Protein AF-A0AAV8WWJ3-F1 (afdb_monomer)

InterPro domains:
  IPR008551 Transport and Golgi organisation protein 2 [PF05742] (1-92)
  IPR008551 Transport and Golgi organisation protein 2 [PF05742] (99-205)
  IPR008551 Transport and Golgi organisation protein 2 [PTHR17985] (1-67)

Organism: NCBI:txid1586634

pLDDT: mean 88.25, std 11.08, range [38.88, 98.62]

Structure (mmCIF, N/CA/C/O backbone):
data_AF-A0AAV8WWJ3-F1
#
_entry.id   AF-A0AAV8WWJ3-F1
#
loop_
_atom_site.group_PDB
_atom_site.id
_atom_site.type_symbol
_atom_site.label_atom_id
_atom_site.label_alt_id
_atom_site.label_comp_id
_atom_site.label_asym_id
_atom_site.label_entity_id
_atom_site.label_seq_id
_atom_site.pdbx_PDB_ins_code
_atom_site.Cartn_x
_atom_site.Cartn_y
_atom_site.Cartn_z
_atom_site.occupancy
_atom_site.B_iso_or_equiv
_atom_site.auth_seq_id
_atom_site.auth_comp_id
_atom_site.auth_asym_id
_atom_site.auth_atom_id
_atom_site.pdbx_PDB_model_num
ATOM 1 N N . MET A 1 1 ? 8.047 -0.645 -8.562 1.00 80.94 1 MET A N 1
ATOM 2 C CA . MET A 1 1 ? 8.198 -0.306 -7.132 1.00 80.94 1 MET A CA 1
ATOM 3 C C . MET A 1 1 ? 6.854 -0.034 -6.472 1.00 80.94 1 MET A C 1
ATOM 5 O O . MET A 1 1 ? 6.229 0.974 -6.787 1.00 80.94 1 MET A O 1
ATOM 9 N N . CYS A 1 2 ? 6.469 -0.936 -5.566 1.00 90.38 2 CYS A N 1
ATOM 10 C CA . CYS A 1 2 ? 5.227 -0.934 -4.792 1.00 90.38 2 CYS A CA 1
ATOM 11 C C . CYS A 1 2 ? 5.028 0.334 -3.950 1.00 90.38 2 CYS A C 1
ATOM 13 O O . CYS A 1 2 ? 5.982 1.035 -3.600 1.00 90.38 2 CYS A O 1
ATOM 15 N N . ILE A 1 3 ? 3.773 0.590 -3.592 1.00 93.38 3 ILE A N 1
ATOM 16 C CA . ILE A 1 3 ? 3.3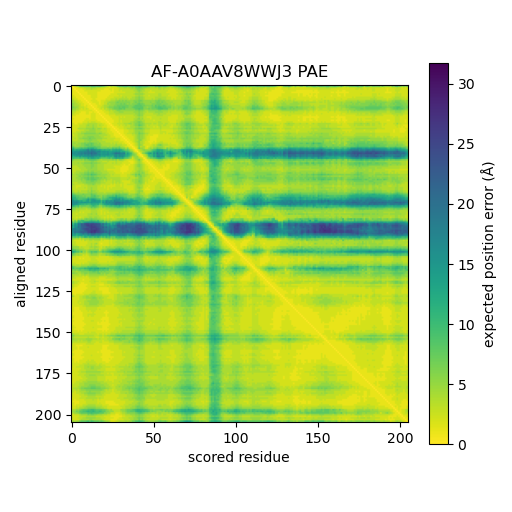66 1.712 -2.751 1.00 93.38 3 ILE A CA 1
ATOM 17 C C . ILE A 1 3 ? 2.278 1.252 -1.775 1.00 93.38 3 ILE A C 1
ATOM 19 O O . ILE A 1 3 ? 1.417 0.428 -2.098 1.00 93.38 3 ILE A O 1
ATOM 23 N N . LEU A 1 4 ? 2.314 1.808 -0.571 1.00 94.88 4 LEU A N 1
ATOM 24 C CA . LEU A 1 4 ? 1.306 1.652 0.463 1.00 94.88 4 LEU A CA 1
ATOM 25 C C . LEU A 1 4 ? 0.903 3.032 0.977 1.00 94.88 4 LEU A C 1
ATOM 27 O O . LEU A 1 4 ? 1.750 3.771 1.471 1.00 94.88 4 LEU A O 1
ATOM 31 N N . PHE A 1 5 ? -0.387 3.332 0.929 1.00 97.19 5 PHE A N 1
ATOM 32 C CA . PHE A 1 5 ? -1.017 4.463 1.598 1.00 97.19 5 PHE A CA 1
ATOM 33 C C . PHE A 1 5 ? -1.853 3.949 2.765 1.00 97.19 5 PHE A C 1
ATOM 35 O O . PHE A 1 5 ? -2.609 2.983 2.617 1.00 97.19 5 PHE A O 1
ATOM 42 N N . THR A 1 6 ? -1.728 4.592 3.922 1.00 96.88 6 THR A N 1
ATOM 43 C CA . THR A 1 6 ? -2.535 4.278 5.100 1.00 96.88 6 THR A CA 1
ATOM 44 C C . THR A 1 6 ? -3.078 5.551 5.725 1.00 96.88 6 THR A C 1
ATOM 46 O O . THR A 1 6 ? -2.351 6.522 5.916 1.00 96.88 6 THR A O 1
ATOM 49 N N . HIS A 1 7 ? -4.362 5.542 6.065 1.00 96.75 7 HIS A N 1
ATOM 50 C CA . HIS A 1 7 ? -4.970 6.518 6.956 1.00 96.75 7 HIS A CA 1
ATOM 51 C C . HIS A 1 7 ? -5.475 5.804 8.193 1.00 96.75 7 HIS A C 1
ATOM 53 O O . HIS A 1 7 ? -6.149 4.782 8.085 1.00 96.75 7 HIS A O 1
ATOM 59 N N . VAL A 1 8 ? -5.165 6.354 9.355 1.00 95.50 8 VAL A N 1
ATOM 60 C CA . VAL A 1 8 ? -5.593 5.846 10.646 1.00 95.50 8 VAL A CA 1
ATOM 61 C C . VAL A 1 8 ? -6.225 6.994 11.410 1.00 95.50 8 VAL A C 1
ATOM 63 O O . VAL A 1 8 ? -5.595 8.038 11.568 1.00 95.50 8 VAL A O 1
ATOM 66 N N . ASP A 1 9 ? -7.432 6.778 11.921 1.00 93.75 9 ASP A N 1
ATOM 67 C CA . ASP A 1 9 ? -8.089 7.668 12.873 1.00 93.75 9 ASP A CA 1
ATOM 68 C C . ASP A 1 9 ? -8.581 6.834 14.067 1.00 93.75 9 ASP A C 1
ATOM 70 O O . ASP A 1 9 ? -9.439 5.972 13.890 1.00 93.75 9 ASP A O 1
ATOM 74 N N . PRO A 1 10 ? -8.040 7.011 15.286 1.00 91.25 10 PRO A N 1
ATOM 75 C CA . PRO A 1 10 ? -8.485 6.264 16.458 1.00 91.25 10 PRO A CA 1
ATOM 76 C C . PRO A 1 10 ? -9.889 6.669 16.921 1.00 91.25 10 PRO A C 1
ATOM 78 O O . PRO A 1 10 ? -10.524 5.884 17.626 1.00 91.25 10 PRO A O 1
ATOM 81 N N . ASN A 1 11 ? -10.362 7.860 16.538 1.00 91.38 11 ASN A N 1
ATOM 82 C CA . ASN A 1 11 ? -11.643 8.431 16.948 1.00 91.38 11 ASN A CA 1
ATOM 83 C C . ASN A 1 11 ? -12.396 8.993 15.723 1.00 91.38 11 ASN A C 1
ATOM 85 O O . ASN A 1 11 ? -12.639 10.201 15.670 1.00 91.38 11 ASN A O 1
ATOM 89 N N . PRO A 1 12 ? -12.749 8.144 14.737 1.00 91.56 12 PRO A N 1
ATOM 90 C CA . PRO A 1 12 ? -13.480 8.587 13.555 1.00 91.56 12 PRO A CA 1
ATOM 91 C C . PRO A 1 12 ? -14.888 9.057 13.951 1.00 91.56 12 PRO A C 1
ATOM 93 O O . PRO A 1 12 ? -15.436 8.595 14.961 1.00 91.56 12 PRO A O 1
ATOM 96 N N . ASN A 1 13 ? -15.495 9.946 13.159 1.00 90.62 13 ASN A N 1
ATOM 97 C CA . ASN A 1 13 ? -16.909 10.264 13.352 1.00 90.62 13 ASN A CA 1
ATOM 98 C C . ASN A 1 13 ? -17.781 9.043 13.023 1.00 90.62 13 ASN A C 1
ATOM 100 O O . ASN A 1 13 ? -17.331 8.050 12.447 1.00 90.62 13 ASN A O 1
ATOM 104 N N . GLU A 1 14 ? -19.058 9.103 13.394 1.00 89.44 14 GLU A N 1
ATOM 105 C CA . GLU A 1 14 ? -20.006 8.063 13.007 1.00 89.44 14 GLU A CA 1
ATOM 106 C C . GLU A 1 14 ? -20.115 7.984 11.477 1.00 89.44 14 GLU A C 1
ATOM 108 O O . GLU A 1 14 ? -20.373 8.984 10.816 1.00 89.44 14 GLU A O 1
ATOM 113 N N . GLY A 1 15 ? -19.899 6.787 10.927 1.00 87.25 15 GLY A N 1
ATOM 114 C CA . GLY A 1 15 ? -19.861 6.553 9.481 1.00 87.25 15 GLY A CA 1
ATOM 115 C C . GLY A 1 15 ? -18.463 6.637 8.857 1.00 87.25 15 GLY A C 1
ATOM 116 O O . GLY A 1 15 ? -18.265 6.052 7.795 1.00 87.25 15 GLY A O 1
ATOM 117 N N . ASP A 1 16 ? -17.487 7.253 9.533 1.00 90.69 16 ASP A N 1
ATOM 118 C CA . ASP A 1 16 ? -16.113 7.372 9.037 1.00 90.69 16 ASP A CA 1
ATOM 119 C C . ASP A 1 16 ? -15.283 6.101 9.288 1.00 90.69 16 ASP A C 1
ATOM 121 O O . ASP A 1 16 ? -15.542 5.276 10.175 1.00 90.69 16 ASP A O 1
ATOM 125 N N . TYR A 1 17 ? -14.210 5.958 8.513 1.00 92.81 17 TYR A N 1
ATOM 126 C CA . TYR A 1 17 ? -13.304 4.822 8.608 1.00 92.81 17 TYR A CA 1
ATOM 127 C C . T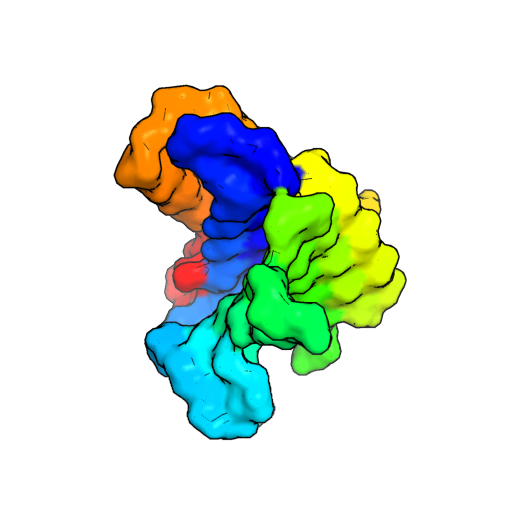YR A 1 17 ? -12.215 5.041 9.655 1.00 92.81 17 TYR A C 1
ATOM 129 O O . TYR A 1 17 ? -11.413 5.967 9.571 1.00 92.81 17 TYR A O 1
ATOM 137 N N . ARG A 1 18 ? -12.087 4.085 10.580 1.00 92.88 18 ARG A N 1
ATOM 138 C CA . ARG A 1 18 ? -10.939 4.011 11.500 1.00 92.88 18 ARG A CA 1
ATOM 139 C C . ARG A 1 18 ? -9.615 3.736 10.772 1.00 92.88 18 ARG A C 1
ATOM 141 O O . ARG A 1 18 ? -8.541 4.094 11.252 1.00 92.88 18 ARG A O 1
ATOM 148 N N . LEU A 1 19 ? -9.698 3.031 9.645 1.00 94.06 19 LEU A N 1
ATOM 149 C CA . LEU A 1 19 ? -8.565 2.646 8.818 1.00 94.06 19 LEU A CA 1
ATOM 150 C C . LEU A 1 19 ? -8.958 2.644 7.348 1.00 94.06 19 LEU A C 1
ATOM 152 O O . LEU A 1 19 ? -9.911 1.967 6.965 1.00 94.06 19 LEU A O 1
ATOM 156 N N . ILE A 1 20 ? -8.145 3.304 6.533 1.00 96.19 20 ILE A N 1
ATOM 157 C CA . ILE A 1 20 ? -8.175 3.190 5.077 1.00 96.19 20 ILE A CA 1
ATOM 158 C C . ILE A 1 20 ? -6.792 2.727 4.633 1.00 96.19 20 ILE A C 1
ATOM 160 O O . ILE A 1 20 ? -5.779 3.299 5.038 1.00 96.19 20 ILE A O 1
ATOM 164 N N . VAL A 1 21 ? -6.745 1.689 3.800 1.00 95.00 21 VAL A N 1
ATOM 165 C CA . VAL A 1 21 ? -5.507 1.193 3.194 1.00 95.00 21 VAL A CA 1
ATOM 166 C C . VAL A 1 21 ? -5.694 1.126 1.688 1.00 95.00 21 VAL A C 1
ATOM 168 O O . VAL A 1 21 ? -6.645 0.515 1.208 1.00 95.00 21 VAL A O 1
ATOM 171 N N . ALA A 1 22 ? -4.764 1.722 0.951 1.00 95.69 22 ALA A N 1
ATOM 172 C CA . ALA A 1 22 ? -4.672 1.594 -0.494 1.00 95.69 22 ALA A CA 1
ATOM 173 C C . ALA A 1 22 ? -3.236 1.209 -0.840 1.00 95.69 22 ALA A C 1
ATOM 175 O O . ALA A 1 22 ? -2.296 1.937 -0.534 1.00 95.69 22 ALA A O 1
ATOM 176 N N . THR A 1 23 ? -3.047 0.044 -1.442 1.00 93.31 23 THR A N 1
ATOM 177 C CA . THR A 1 23 ? -1.716 -0.462 -1.773 1.00 93.31 23 THR A CA 1
ATOM 178 C C . THR A 1 23 ? -1.716 -1.059 -3.160 1.00 93.31 23 THR A C 1
ATOM 180 O O . THR A 1 23 ? -2.729 -1.582 -3.623 1.00 93.31 23 THR A O 1
ATOM 183 N N . ASN A 1 24 ? -0.572 -0.962 -3.819 1.00 91.81 24 ASN A N 1
ATOM 184 C CA . ASN A 1 24 ? -0.330 -1.633 -5.072 1.00 91.81 24 ASN A CA 1
ATOM 185 C C . ASN A 1 24 ? 0.930 -2.487 -4.987 1.00 91.81 24 ASN A C 1
ATOM 187 O O . ASN A 1 24 ? 1.802 -2.282 -4.133 1.00 91.81 24 ASN A O 1
ATOM 191 N N . ARG A 1 25 ? 1.028 -3.454 -5.896 1.00 89.75 25 ARG A N 1
ATOM 192 C CA . ARG A 1 25 ? 2.201 -4.308 -5.987 1.00 89.75 25 ARG A CA 1
ATOM 193 C C . ARG A 1 25 ? 2.715 -4.357 -7.410 1.00 89.75 25 ARG A C 1
ATOM 195 O O . ARG A 1 25 ? 2.039 -4.859 -8.301 1.00 89.75 25 ARG A O 1
ATOM 202 N N . ASP A 1 26 ? 3.959 -3.931 -7.582 1.00 90.81 26 ASP A N 1
ATOM 203 C CA . ASP A 1 26 ? 4.656 -4.052 -8.855 1.00 90.81 26 ASP A CA 1
ATOM 204 C C . ASP A 1 26 ? 5.417 -5.375 -8.913 1.00 90.81 26 ASP A C 1
ATOM 206 O O . ASP A 1 26 ? 6.311 -5.636 -8.102 1.00 90.81 26 ASP A O 1
ATOM 210 N N . GLU A 1 27 ? 5.053 -6.221 -9.869 1.00 90.12 27 GLU A N 1
ATOM 211 C CA . GLU A 1 27 ? 5.569 -7.579 -10.000 1.00 90.12 27 GLU A CA 1
ATOM 212 C C . GLU A 1 27 ? 5.438 -8.081 -11.444 1.00 90.12 27 GLU A C 1
ATOM 214 O O . GLU A 1 27 ? 4.682 -7.536 -12.250 1.00 90.12 27 GLU A O 1
ATOM 219 N N . PHE A 1 28 ? 6.140 -9.164 -11.777 1.00 91.75 28 PHE A N 1
ATOM 220 C CA . PHE A 1 28 ? 5.865 -9.903 -13.004 1.00 91.75 28 PHE A CA 1
ATOM 221 C C . PHE A 1 28 ? 4.425 -10.434 -13.011 1.00 91.75 28 PHE A C 1
ATOM 223 O O . PHE A 1 28 ? 4.000 -11.155 -12.103 1.00 91.75 28 PHE A O 1
ATOM 230 N N . TYR A 1 29 ? 3.681 -10.151 -14.081 1.00 91.88 29 TYR A N 1
ATOM 231 C CA . TYR A 1 29 ? 2.292 -10.597 -14.230 1.00 91.88 29 TYR A CA 1
ATOM 232 C C . TYR A 1 29 ? 2.161 -12.121 -14.197 1.00 91.88 29 TYR A C 1
ATOM 234 O O . TYR A 1 29 ? 1.184 -12.652 -13.676 1.00 91.88 29 TYR A O 1
ATOM 242 N N . ARG A 1 30 ? 3.186 -12.824 -14.690 1.00 92.12 30 ARG A N 1
ATOM 243 C CA . ARG A 1 30 ? 3.258 -14.289 -14.693 1.00 92.12 30 ARG A CA 1
ATOM 244 C C . ARG A 1 30 ? 3.579 -14.916 -13.335 1.00 92.12 30 ARG A C 1
ATOM 246 O O . ARG A 1 30 ? 3.515 -16.137 -13.238 1.00 92.12 30 ARG A O 1
ATOM 253 N N . ARG A 1 31 ? 3.954 -14.130 -12.315 1.00 92.00 31 ARG A N 1
ATOM 254 C CA . ARG A 1 31 ? 4.289 -14.676 -10.995 1.00 92.00 31 ARG A CA 1
ATOM 255 C C . ARG A 1 31 ? 3.039 -15.309 -10.379 1.00 92.00 31 ARG A C 1
ATOM 257 O O . ARG A 1 31 ? 2.055 -14.591 -10.150 1.00 92.00 31 ARG A O 1
ATOM 264 N N . PRO A 1 32 ? 3.038 -16.622 -10.120 1.00 92.56 32 PRO A N 1
ATOM 265 C CA . PRO A 1 32 ? 1.863 -17.291 -9.603 1.00 92.56 32 PRO A CA 1
ATOM 266 C C . PRO A 1 32 ? 1.626 -16.868 -8.150 1.00 92.56 32 PRO A C 1
ATOM 268 O O . PRO A 1 32 ? 2.544 -16.773 -7.338 1.00 92.56 32 PRO A O 1
ATOM 271 N N . ALA A 1 33 ? 0.369 -16.595 -7.830 1.00 90.62 33 ALA A N 1
ATOM 272 C CA . ALA A 1 33 ? -0.084 -16.303 -6.482 1.00 90.62 33 ALA A CA 1
ATOM 273 C C . ALA A 1 33 ? -1.496 -16.856 -6.327 1.00 90.62 33 ALA A C 1
ATOM 275 O O . ALA A 1 33 ? -2.244 -16.950 -7.301 1.00 90.62 33 ALA A O 1
ATOM 276 N N . LEU A 1 34 ? -1.843 -17.230 -5.107 1.00 90.62 34 LEU A N 1
ATOM 277 C CA . LEU A 1 34 ? -3.185 -17.669 -4.774 1.00 90.62 34 LEU A CA 1
ATOM 278 C C . LEU A 1 34 ? -3.991 -16.513 -4.190 1.00 90.62 34 LEU A C 1
ATOM 280 O O . LEU A 1 34 ? -3.443 -15.689 -3.453 1.00 90.62 34 LEU A O 1
ATOM 284 N N . ASP A 1 35 ? -5.286 -16.504 -4.502 1.00 90.75 35 ASP A N 1
ATOM 285 C CA . ASP A 1 35 ? -6.237 -15.517 -3.997 1.00 90.75 35 ASP A CA 1
ATOM 286 C C . ASP A 1 35 ? -6.270 -15.486 -2.468 1.00 90.75 35 ASP A C 1
ATOM 288 O O . ASP A 1 35 ? -5.885 -16.445 -1.785 1.00 90.75 35 ASP A O 1
ATOM 292 N N . ALA A 1 36 ? -6.746 -14.360 -1.935 1.00 89.12 36 ALA A N 1
ATOM 293 C CA . ALA A 1 36 ? -6.854 -14.162 -0.504 1.00 89.12 36 ALA A CA 1
ATOM 294 C C . ALA A 1 36 ? -7.719 -15.251 0.135 1.00 89.12 36 ALA A C 1
ATOM 296 O O . ALA A 1 36 ? -8.882 -15.448 -0.218 1.00 89.12 36 ALA A O 1
ATOM 297 N N . ARG A 1 37 ? -7.142 -15.947 1.111 1.00 88.94 37 ARG A N 1
ATOM 298 C CA . ARG A 1 37 ? -7.831 -16.979 1.884 1.00 88.94 37 ARG A CA 1
ATOM 299 C C . ARG A 1 37 ? -7.278 -17.050 3.292 1.00 88.94 37 ARG A C 1
ATOM 301 O O . ARG A 1 37 ? -6.247 -16.456 3.602 1.00 88.94 37 ARG A O 1
ATOM 308 N N . ARG A 1 38 ? -7.964 -17.816 4.133 1.00 86.50 38 ARG A N 1
ATOM 309 C CA . ARG A 1 38 ? -7.463 -18.178 5.453 1.00 86.50 38 ARG A CA 1
ATOM 310 C C . ARG A 1 38 ? -6.195 -19.029 5.315 1.00 86.50 38 ARG A C 1
ATOM 312 O O . ARG A 1 38 ? -6.168 -19.981 4.538 1.00 86.50 38 ARG A O 1
ATOM 319 N N . CYS A 1 39 ? -5.162 -18.679 6.073 1.00 79.56 39 CYS A N 1
ATOM 320 C CA . CYS A 1 39 ? -4.007 -19.542 6.290 1.00 79.56 39 CYS A CA 1
ATOM 321 C C . CYS A 1 39 ? -4.329 -20.532 7.410 1.00 79.56 39 CYS A C 1
ATOM 323 O O . CYS A 1 39 ? -4.423 -20.144 8.573 1.00 79.56 39 CYS A O 1
ATOM 325 N N . ASP A 1 40 ? -4.479 -21.806 7.057 1.00 70.12 40 ASP A N 1
ATOM 326 C CA . ASP A 1 40 ? -4.766 -22.876 8.023 1.00 70.12 40 ASP A CA 1
ATOM 327 C C . ASP A 1 40 ? -3.525 -23.296 8.831 1.00 70.12 40 ASP A C 1
ATOM 329 O O . ASP A 1 40 ? -3.644 -23.886 9.899 1.00 70.12 40 ASP A O 1
ATOM 333 N N . GLU A 1 41 ? -2.330 -22.956 8.338 1.00 66.38 41 GLU A N 1
ATOM 334 C CA . GLU A 1 41 ? -1.029 -23.285 8.940 1.00 66.38 41 GLU A CA 1
ATOM 335 C C . GLU A 1 41 ? -0.614 -22.319 10.070 1.00 66.38 41 GLU A C 1
ATOM 337 O O . GLU A 1 41 ? 0.347 -22.586 10.787 1.00 66.38 41 GLU A O 1
ATOM 342 N N . ALA A 1 42 ? -1.299 -21.182 10.229 1.00 61.56 42 ALA A N 1
ATOM 343 C CA . ALA A 1 42 ? -0.922 -20.156 11.198 1.00 61.56 42 ALA A CA 1
ATOM 344 C C . ALA A 1 42 ? -1.648 -20.355 12.541 1.00 61.56 42 ALA A C 1
ATOM 346 O O . ALA A 1 42 ? -2.869 -20.491 12.587 1.00 61.56 42 ALA A O 1
ATOM 347 N N . GLU A 1 43 ? -0.906 -20.283 13.654 1.00 64.19 43 GLU A N 1
ATOM 348 C CA . GLU A 1 43 ? -1.488 -20.256 15.012 1.00 64.19 43 GLU A CA 1
ATOM 349 C C . GLU A 1 43 ? -2.426 -19.053 15.223 1.00 64.19 43 GLU A C 1
ATOM 351 O O . GLU A 1 43 ? -3.317 -19.070 16.073 1.00 64.19 43 GLU A O 1
ATOM 356 N N . LEU A 1 44 ? -2.226 -17.994 14.433 1.00 66.00 44 LEU A N 1
ATOM 357 C CA . LEU A 1 44 ? -3.081 -16.817 14.363 1.00 66.00 44 LEU A CA 1
ATOM 358 C C . LEU A 1 44 ? -4.004 -16.913 13.145 1.00 66.00 44 LEU A C 1
ATOM 360 O O . LEU A 1 44 ? -3.594 -17.328 12.066 1.00 66.00 44 LEU A O 1
ATOM 364 N N . PHE A 1 45 ? -5.248 -16.456 13.291 1.00 79.44 45 PHE A N 1
ATOM 365 C CA . PHE A 1 45 ? -6.183 -16.348 12.173 1.00 79.44 45 PHE A CA 1
ATOM 366 C C . PHE A 1 45 ? -5.701 -15.263 11.199 1.00 79.44 45 PHE A C 1
ATOM 368 O O . PHE A 1 45 ? -5.926 -14.077 11.444 1.00 79.44 45 PHE A O 1
ATOM 375 N N . VAL A 1 46 ? -5.004 -15.657 10.131 1.00 86.81 46 VAL A N 1
ATOM 376 C CA . VAL A 1 46 ? -4.492 -14.752 9.091 1.00 86.81 46 VAL A CA 1
ATOM 377 C C . VAL A 1 46 ? -5.237 -14.996 7.780 1.00 86.81 46 VAL A C 1
ATOM 379 O O . VAL A 1 46 ? -5.423 -16.142 7.370 1.00 86.81 46 VAL A O 1
ATOM 382 N N . ILE A 1 47 ? -5.649 -13.915 7.119 1.00 90.31 47 ILE A N 1
ATOM 383 C CA . ILE A 1 47 ? -6.216 -13.905 5.769 1.00 90.31 47 ILE A CA 1
ATOM 384 C C . ILE A 1 47 ? -5.269 -13.129 4.856 1.00 90.31 47 ILE A C 1
ATOM 386 O O . ILE A 1 47 ? -4.908 -11.996 5.166 1.00 90.31 47 ILE A O 1
ATOM 390 N N . GLY A 1 48 ? -4.908 -13.708 3.715 1.00 89.75 48 GLY A N 1
ATOM 391 C CA . GLY A 1 48 ? -4.123 -13.026 2.688 1.00 89.75 48 GLY A CA 1
ATOM 392 C C . GLY A 1 48 ? -3.842 -13.919 1.486 1.00 89.75 48 GLY A C 1
ATOM 393 O O . GLY A 1 48 ? -4.155 -15.112 1.499 1.00 89.75 48 GLY A O 1
ATOM 394 N N . GLY A 1 49 ? -3.298 -13.331 0.420 1.00 88.75 49 GLY A N 1
ATOM 395 C CA . GLY A 1 49 ? -2.830 -14.089 -0.745 1.00 88.75 49 GLY A CA 1
ATOM 396 C C . GLY A 1 49 ? -1.513 -14.813 -0.449 1.00 88.75 49 GLY A C 1
ATOM 397 O O . GLY A 1 49 ? -0.732 -14.345 0.380 1.00 88.75 49 GLY A O 1
ATOM 398 N N . LYS A 1 50 ? -1.252 -15.940 -1.125 1.00 87.94 50 LYS A N 1
ATOM 399 C CA . LYS A 1 50 ? -0.042 -16.768 -0.909 1.00 87.94 50 LYS A CA 1
ATOM 400 C C . LYS A 1 50 ? 0.838 -16.779 -2.158 1.00 87.94 50 LYS A C 1
ATOM 402 O O . LYS A 1 50 ? 0.326 -17.006 -3.255 1.00 87.94 50 LYS A O 1
ATOM 407 N N . ASP A 1 51 ? 2.138 -16.547 -1.994 1.00 89.06 51 ASP A N 1
ATOM 408 C CA . ASP A 1 51 ? 3.135 -16.693 -3.057 1.00 89.06 51 ASP A CA 1
ATOM 409 C C . ASP A 1 51 ? 3.248 -18.144 -3.467 1.00 89.06 51 ASP A C 1
ATOM 411 O O . ASP A 1 51 ? 3.281 -19.028 -2.608 1.00 89.06 51 ASP A O 1
ATOM 415 N N . MET A 1 52 ? 3.314 -18.363 -4.773 1.00 91.25 52 MET A N 1
ATOM 416 C CA . MET A 1 52 ? 3.521 -19.674 -5.371 1.00 91.25 52 MET A CA 1
ATOM 417 C C . MET A 1 52 ? 4.731 -19.684 -6.308 1.00 91.25 52 MET A C 1
ATOM 419 O O . MET A 1 52 ? 4.927 -20.659 -7.030 1.00 91.25 52 MET A O 1
ATOM 423 N N . GLU A 1 53 ? 5.512 -18.600 -6.351 1.00 90.50 53 GLU A N 1
ATOM 424 C CA . GLU A 1 53 ? 6.763 -18.563 -7.101 1.00 90.50 53 GLU A CA 1
ATOM 425 C C . GLU A 1 53 ? 7.725 -19.628 -6.550 1.00 90.50 53 GLU A C 1
ATOM 427 O O . GLU A 1 53 ? 7.965 -19.643 -5.338 1.00 90.50 53 GLU A O 1
ATOM 432 N N . PRO A 1 54 ? 8.302 -20.489 -7.409 1.00 88.50 54 PRO A N 1
ATOM 433 C CA . PRO A 1 54 ? 9.232 -21.522 -6.975 1.00 88.50 54 PRO A CA 1
ATOM 434 C C . PRO A 1 54 ? 10.386 -20.982 -6.118 1.00 88.50 54 PRO A C 1
ATOM 436 O O . PRO A 1 54 ? 11.132 -20.094 -6.538 1.00 88.50 54 PRO A O 1
ATOM 439 N N . GLY A 1 55 ?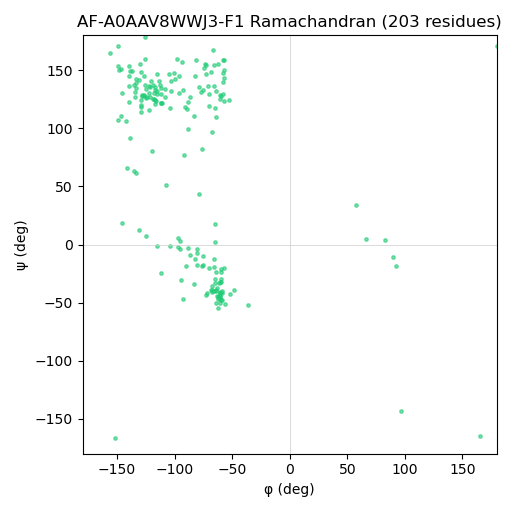 10.547 -21.529 -4.914 1.00 87.12 55 GLY A N 1
ATOM 440 C CA . GLY A 1 55 ? 11.545 -21.104 -3.927 1.00 87.12 55 GLY A CA 1
ATOM 441 C C . GLY A 1 55 ? 11.143 -19.890 -3.078 1.00 87.12 55 GLY A C 1
ATOM 442 O O . GLY A 1 55 ? 11.961 -19.403 -2.295 1.00 87.12 55 GLY A O 1
ATOM 443 N N . ARG A 1 56 ? 9.918 -19.376 -3.231 1.00 84.00 56 ARG A N 1
ATOM 444 C CA . ARG A 1 56 ? 9.338 -18.290 -2.418 1.00 84.00 56 ARG A CA 1
ATOM 445 C C . ARG A 1 56 ? 7.936 -18.627 -1.909 1.00 84.00 56 ARG A C 1
ATOM 447 O O . ARG A 1 56 ? 7.230 -17.742 -1.427 1.00 84.00 56 ARG A O 1
ATOM 454 N N . GLU A 1 57 ? 7.524 -19.885 -2.021 1.00 86.62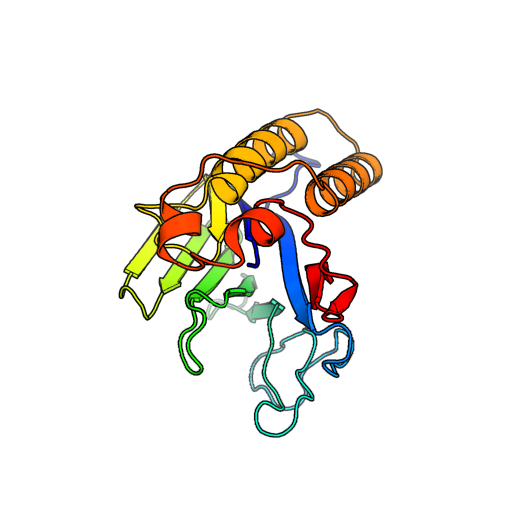 57 GLU A N 1
ATOM 455 C CA . GLU A 1 57 ? 6.183 -20.331 -1.683 1.00 86.62 57 GLU A CA 1
ATOM 456 C C . GLU A 1 57 ? 5.835 -20.008 -0.230 1.00 86.62 57 GLU A C 1
ATOM 458 O O . GLU A 1 57 ? 6.641 -20.155 0.688 1.00 86.62 57 GLU A O 1
ATOM 463 N N . GLY A 1 58 ? 4.598 -19.574 -0.011 1.00 82.25 58 GLY A N 1
ATOM 464 C CA . GLY A 1 58 ? 4.117 -19.241 1.326 1.00 82.25 58 GLY A CA 1
ATOM 465 C C . GLY A 1 58 ? 4.321 -17.803 1.770 1.00 82.25 58 GLY A C 1
ATOM 466 O O . GLY A 1 58 ? 3.685 -17.406 2.745 1.00 82.25 58 GLY A O 1
ATOM 467 N N . GLY A 1 59 ? 5.094 -17.004 1.029 1.00 84.06 59 GLY A N 1
ATOM 468 C CA . GLY A 1 59 ? 5.153 -15.560 1.238 1.00 84.06 59 GLY A CA 1
ATOM 469 C C . GLY A 1 59 ? 3.775 -14.896 1.121 1.00 84.06 59 GLY A C 1
ATOM 470 O O . GLY A 1 59 ? 2.903 -15.358 0.386 1.00 84.06 59 GLY A O 1
ATOM 471 N N . MET A 1 60 ? 3.576 -13.797 1.844 1.00 85.44 60 MET A N 1
ATOM 472 C CA . MET A 1 60 ? 2.343 -13.011 1.822 1.00 85.44 60 MET A CA 1
ATOM 473 C C . MET A 1 60 ? 2.698 -11.532 1.713 1.00 85.44 60 MET A C 1
ATOM 475 O O . MET A 1 60 ? 3.541 -11.035 2.451 1.00 85.44 60 MET A O 1
ATOM 479 N N . TRP A 1 61 ? 2.054 -10.827 0.785 1.00 86.62 61 TRP A N 1
ATOM 480 C CA . TRP A 1 61 ? 2.325 -9.404 0.537 1.00 86.62 61 TRP A CA 1
ATOM 481 C C . TRP A 1 61 ? 1.395 -8.489 1.290 1.00 86.62 61 TRP A C 1
ATOM 483 O O . TRP A 1 61 ? 1.775 -7.379 1.631 1.00 86.62 61 TRP A O 1
ATOM 493 N N . PHE A 1 62 ? 0.180 -8.963 1.521 1.00 89.62 62 PHE A N 1
ATOM 494 C CA . PHE A 1 62 ? -0.822 -8.281 2.303 1.00 89.62 62 PHE A CA 1
ATOM 495 C C . PHE A 1 62 ? -1.537 -9.325 3.148 1.00 89.62 62 PHE A C 1
ATOM 497 O O . PHE A 1 62 ? -2.071 -10.301 2.608 1.00 89.62 62 PHE A O 1
ATOM 504 N N . GLY A 1 63 ? -1.516 -9.120 4.459 1.00 89.56 63 GLY A N 1
ATOM 505 C CA . GLY A 1 63 ? -2.129 -10.001 5.436 1.00 89.56 63 GLY A CA 1
ATOM 506 C C . GLY A 1 63 ? -2.984 -9.225 6.420 1.00 89.56 63 GLY A C 1
ATOM 507 O O . GLY A 1 63 ? -2.618 -8.136 6.855 1.00 89.56 63 GLY A O 1
ATOM 508 N N . PHE A 1 64 ? -4.113 -9.811 6.797 1.00 90.81 64 PHE A N 1
ATOM 509 C CA . PHE A 1 64 ? -5.008 -9.316 7.832 1.00 90.81 64 PHE A CA 1
ATOM 510 C C . PHE A 1 64 ? -5.188 -10.382 8.908 1.00 90.81 64 PHE A C 1
ATOM 512 O O . PHE A 1 64 ? -5.409 -11.553 8.605 1.00 90.81 64 PHE A O 1
ATOM 519 N N . SER A 1 65 ? -5.153 -9.977 10.170 1.00 89.88 65 SER A N 1
ATOM 520 C CA . SER A 1 65 ? -5.442 -10.841 11.305 1.00 89.88 65 SER A CA 1
ATOM 521 C C . SER A 1 65 ? -6.262 -10.118 12.360 1.00 89.88 65 SER A C 1
ATOM 523 O O . SER A 1 65 ? -6.218 -8.897 12.496 1.00 89.88 65 SER A O 1
ATOM 525 N N . THR A 1 66 ? -7.018 -10.890 13.133 1.00 87.56 66 THR A N 1
ATOM 526 C CA . THR A 1 66 ? -7.693 -10.406 14.336 1.00 87.56 66 THR A CA 1
ATOM 527 C C . THR A 1 66 ? -7.322 -11.302 15.504 1.00 87.56 66 THR A C 1
ATOM 529 O O . THR A 1 66 ? -7.478 -12.519 15.432 1.00 87.56 66 THR A O 1
ATOM 532 N N . LYS A 1 67 ? -6.856 -10.689 16.591 1.00 84.25 67 LYS A N 1
ATOM 533 C CA . LYS A 1 67 ? -6.462 -11.368 17.824 1.00 84.25 67 LYS A CA 1
ATOM 534 C C . LYS A 1 67 ? -7.319 -10.893 18.991 1.00 84.25 67 LYS A C 1
ATOM 536 O O . LYS A 1 67 ? -7.563 -9.697 19.146 1.00 84.25 67 LYS A O 1
ATOM 541 N N . GLU A 1 68 ? -7.748 -11.822 19.837 1.00 84.00 68 GLU A N 1
ATOM 542 C CA . GLU A 1 68 ? -8.357 -11.478 21.122 1.00 84.00 68 GLU A CA 1
ATOM 543 C C . GLU A 1 68 ? -7.281 -11.034 22.117 1.00 84.00 68 GLU A C 1
ATOM 545 O O . GLU A 1 68 ? -6.220 -11.652 22.256 1.00 84.00 68 GLU A O 1
ATOM 550 N N . MET A 1 69 ? -7.535 -9.918 22.793 1.00 79.75 69 MET A N 1
ATOM 551 C CA . MET A 1 69 ? -6.650 -9.398 23.829 1.00 79.75 69 MET A CA 1
ATOM 552 C C . MET A 1 69 ? -6.769 -10.252 25.097 1.00 79.75 69 MET A C 1
ATOM 554 O O . MET A 1 69 ? -7.807 -10.854 25.360 1.00 79.75 69 MET A O 1
ATOM 558 N N . LYS A 1 70 ? -5.719 -10.265 25.931 1.00 78.75 70 LYS A N 1
ATOM 559 C CA . LYS A 1 70 ? -5.659 -11.072 27.171 1.00 78.75 70 LYS A CA 1
ATOM 560 C C . LYS A 1 70 ? -6.802 -10.798 28.160 1.00 78.75 70 LYS A C 1
ATOM 562 O O . LYS A 1 70 ? -7.048 -11.617 29.036 1.00 78.75 70 LYS A O 1
ATOM 567 N N . ASP A 1 71 ? -7.466 -9.650 28.044 1.00 78.69 71 ASP A N 1
ATOM 568 C CA . ASP A 1 71 ? -8.612 -9.280 28.878 1.00 78.69 71 ASP A CA 1
ATOM 569 C C . ASP A 1 71 ? -9.944 -9.909 28.429 1.00 78.69 71 ASP A C 1
ATOM 571 O O . ASP A 1 71 ? -10.946 -9.747 29.125 1.00 78.69 71 ASP A O 1
ATOM 575 N N . GLY A 1 72 ? -9.972 -10.594 27.277 1.00 73.50 72 GLY A N 1
ATOM 576 C CA . GLY A 1 72 ? -11.157 -11.238 26.701 1.00 73.50 72 GLY A CA 1
ATOM 577 C C . GLY A 1 72 ? -12.264 -10.274 26.262 1.00 73.50 72 GLY A C 1
ATOM 578 O O . GLY A 1 72 ? -13.339 -10.713 25.865 1.00 73.50 72 GLY A O 1
ATOM 579 N N . LYS A 1 73 ? -12.039 -8.958 26.348 1.00 72.88 73 LYS A N 1
ATOM 580 C CA . LYS A 1 73 ? -13.052 -7.921 26.085 1.00 72.88 73 LYS A CA 1
ATOM 581 C C . LYS A 1 73 ? -12.746 -7.111 24.836 1.00 72.88 73 LYS A C 1
ATOM 583 O O . LYS A 1 73 ? -13.657 -6.528 24.250 1.00 72.88 73 LYS A O 1
ATOM 588 N N . ARG A 1 74 ? -11.476 -7.041 24.436 1.00 80.19 74 ARG A N 1
ATOM 589 C CA . ARG A 1 74 ? -11.027 -6.260 23.281 1.00 80.19 74 ARG A CA 1
ATOM 590 C C . ARG A 1 74 ? -10.471 -7.158 22.185 1.00 80.19 74 ARG A C 1
ATOM 592 O O . ARG A 1 74 ? -9.839 -8.180 22.444 1.00 80.19 74 ARG A O 1
ATOM 599 N N . LYS A 1 75 ? -10.680 -6.729 20.943 1.00 84.06 75 LYS A N 1
ATOM 600 C CA . LYS A 1 75 ? -10.036 -7.296 19.759 1.00 84.06 75 LYS A CA 1
ATOM 601 C C . LYS A 1 75 ? -8.950 -6.346 19.277 1.00 84.06 75 LYS A C 1
ATOM 603 O O . LYS A 1 75 ? -9.080 -5.129 19.413 1.00 84.06 75 LYS A O 1
ATOM 608 N N . LYS A 1 76 ? -7.889 -6.929 18.734 1.00 86.00 76 LYS A N 1
ATOM 609 C CA . LYS A 1 76 ? -6.809 -6.230 18.054 1.00 86.00 76 LYS A CA 1
ATOM 610 C C . LYS A 1 76 ? -6.796 -6.678 16.602 1.00 86.00 76 LYS A C 1
ATOM 612 O O . LYS A 1 76 ? -6.677 -7.873 16.335 1.00 86.00 76 LYS A O 1
ATOM 617 N N . HIS A 1 77 ? -6.951 -5.735 15.687 1.00 89.31 77 HIS A N 1
ATOM 618 C CA . HIS A 1 77 ? -6.836 -5.977 14.256 1.00 89.31 77 HIS A CA 1
ATOM 619 C C . HIS A 1 77 ? -5.424 -5.612 13.817 1.00 89.31 77 HIS A C 1
ATOM 621 O O . HIS A 1 77 ? -4.936 -4.536 14.159 1.00 89.31 77 HIS A O 1
ATOM 627 N N . CYS A 1 78 ? -4.780 -6.518 13.091 1.00 88.94 78 CYS A N 1
ATOM 628 C CA . CYS A 1 78 ? -3.428 -6.357 12.583 1.00 88.94 78 CYS A CA 1
ATOM 629 C C . CYS A 1 78 ? -3.465 -6.483 11.064 1.00 88.94 78 CYS A C 1
ATOM 631 O O . CYS A 1 78 ? -3.976 -7.473 10.540 1.00 88.94 78 CYS A O 1
ATOM 633 N N . ILE A 1 79 ? -2.913 -5.503 10.363 1.00 90.69 79 ILE A N 1
ATOM 634 C CA . ILE A 1 79 ? -2.660 -5.576 8.922 1.00 90.69 79 ILE A CA 1
ATOM 635 C C . ILE A 1 79 ? -1.167 -5.492 8.714 1.00 90.69 79 ILE A C 1
ATOM 637 O O . ILE A 1 79 ? -0.542 -4.639 9.325 1.00 90.69 79 ILE A O 1
ATOM 641 N N . ALA A 1 80 ? -0.619 -6.340 7.855 1.00 88.50 80 ALA A N 1
ATOM 642 C CA . ALA A 1 80 ? 0.783 -6.321 7.472 1.00 88.50 80 ALA A CA 1
ATOM 643 C C . ALA A 1 80 ? 0.895 -6.221 5.951 1.00 88.50 80 ALA A C 1
ATOM 645 O O . ALA A 1 80 ? 0.196 -6.933 5.227 1.00 88.50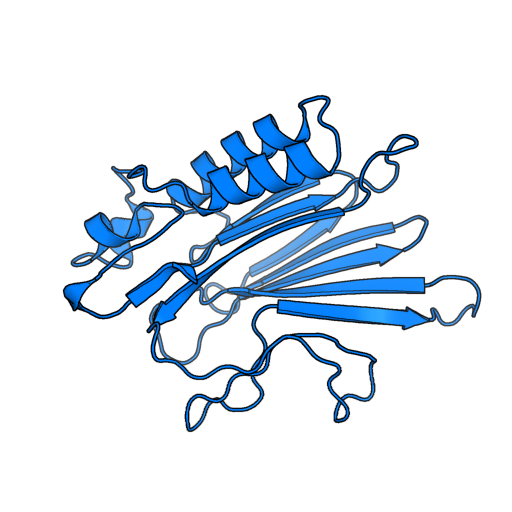 80 ALA A O 1
ATOM 646 N N . THR A 1 81 ? 1.762 -5.334 5.472 1.00 89.19 81 THR A N 1
ATOM 647 C CA . THR A 1 81 ? 2.097 -5.204 4.051 1.00 89.19 81 THR A CA 1
ATOM 648 C C . THR A 1 81 ? 3.601 -5.320 3.865 1.00 89.19 81 THR A C 1
ATOM 650 O O . THR A 1 81 ? 4.355 -4.564 4.478 1.00 89.19 81 THR A O 1
ATOM 653 N N . LEU A 1 82 ? 4.012 -6.235 2.989 1.00 82.31 82 LEU A N 1
ATOM 654 C CA . LEU A 1 82 ? 5.399 -6.440 2.590 1.00 82.31 82 LEU A CA 1
ATOM 655 C C . LEU A 1 82 ? 5.725 -5.544 1.391 1.00 82.31 82 LEU A C 1
ATOM 657 O O . LEU A 1 82 ? 5.199 -5.724 0.288 1.00 82.31 82 LEU A O 1
ATOM 661 N N . LEU A 1 83 ? 6.648 -4.612 1.589 1.00 76.31 83 LEU A N 1
ATOM 662 C CA . LEU A 1 83 ? 7.236 -3.783 0.545 1.00 76.31 83 LEU A CA 1
ATOM 663 C C . LEU A 1 83 ? 8.636 -4.303 0.207 1.00 76.31 83 LEU A C 1
ATOM 665 O O . LEU A 1 83 ? 9.411 -4.708 1.072 1.00 76.31 83 LEU A O 1
ATOM 669 N N . ASN A 1 84 ? 8.988 -4.288 -1.078 1.00 64.94 84 ASN A N 1
ATOM 670 C CA . ASN A 1 84 ? 10.294 -4.768 -1.531 1.00 64.94 84 ASN A CA 1
ATOM 671 C C . ASN A 1 84 ? 11.309 -3.614 -1.570 1.00 64.94 84 ASN A C 1
ATOM 673 O O . ASN A 1 84 ? 11.551 -3.045 -2.631 1.00 64.94 84 ASN A O 1
ATOM 677 N N . ILE A 1 85 ? 11.843 -3.176 -0.427 1.00 47.09 85 ILE A N 1
ATOM 678 C CA . ILE A 1 85 ? 12.565 -1.891 -0.369 1.00 47.09 85 ILE A CA 1
ATOM 679 C C . ILE A 1 85 ? 13.874 -1.850 -1.176 1.00 47.09 85 ILE A C 1
ATOM 681 O O . ILE A 1 85 ? 14.321 -0.753 -1.506 1.00 47.09 85 ILE A O 1
ATOM 685 N N . THR A 1 86 ? 14.438 -2.954 -1.664 1.00 38.88 86 THR A N 1
ATOM 686 C CA . THR A 1 86 ? 15.539 -2.879 -2.642 1.00 38.88 86 THR A CA 1
ATOM 687 C C . THR A 1 86 ? 15.377 -3.922 -3.742 1.00 38.88 86 THR A C 1
ATOM 689 O O . THR A 1 86 ? 14.855 -5.008 -3.525 1.00 38.88 86 THR A O 1
ATOM 692 N N . GLY A 1 87 ? 15.848 -3.614 -4.951 1.00 41.94 87 GLY A N 1
ATOM 693 C CA . GLY A 1 87 ? 15.950 -4.576 -6.055 1.00 41.94 87 GLY A CA 1
ATOM 694 C C . GLY A 1 87 ? 16.937 -5.729 -5.801 1.00 41.94 87 GLY A C 1
ATOM 695 O O . GLY A 1 87 ? 17.352 -6.388 -6.750 1.00 41.94 87 GLY A O 1
ATOM 696 N N . GLU A 1 88 ? 17.329 -5.982 -4.550 1.00 42.78 88 GLU A N 1
ATOM 697 C CA . GLU A 1 88 ? 18.186 -7.092 -4.153 1.00 42.78 88 GLU A CA 1
ATOM 698 C C . GLU A 1 88 ? 17.353 -8.233 -3.564 1.00 42.78 88 GLU A C 1
ATOM 700 O O . GLU A 1 88 ? 16.316 -8.044 -2.933 1.00 42.78 88 GLU A O 1
ATOM 705 N N . LYS A 1 89 ? 17.813 -9.465 -3.785 1.00 45.97 89 LYS A N 1
ATOM 706 C CA . LYS A 1 89 ? 17.023 -10.694 -3.614 1.00 45.97 89 LYS A CA 1
ATOM 707 C C . LYS A 1 89 ? 16.570 -11.017 -2.172 1.00 45.97 89 LYS A C 1
ATOM 709 O O . LYS A 1 89 ? 15.926 -12.052 -2.020 1.00 45.97 89 LYS A O 1
ATOM 714 N N . ALA A 1 90 ? 16.848 -10.192 -1.157 1.00 47.91 90 ALA A N 1
ATOM 715 C CA . ALA A 1 90 ? 16.646 -10.544 0.258 1.00 47.91 90 ALA A CA 1
ATOM 716 C C . ALA A 1 90 ? 16.225 -9.388 1.202 1.00 47.91 90 ALA A C 1
ATOM 718 O O . ALA A 1 90 ? 16.391 -9.503 2.416 1.00 47.91 90 ALA A O 1
ATOM 719 N N . VAL A 1 91 ? 15.704 -8.271 0.687 1.00 53.34 91 VAL A N 1
ATOM 720 C CA . VAL A 1 91 ? 15.451 -7.065 1.497 1.00 53.34 91 VAL A CA 1
ATOM 721 C C . VAL A 1 91 ? 13.966 -6.704 1.508 1.00 53.34 91 VAL A C 1
ATOM 723 O O . VAL A 1 91 ? 13.348 -6.512 0.464 1.00 53.34 91 VAL A O 1
ATOM 726 N N . HIS A 1 92 ? 13.390 -6.583 2.700 1.00 61.44 92 HIS A N 1
ATOM 727 C CA . HIS A 1 92 ? 11.962 -6.422 2.922 1.00 61.44 92 HIS A CA 1
ATOM 728 C C . HIS A 1 92 ? 11.712 -5.327 3.953 1.00 61.44 92 HIS A C 1
ATOM 730 O O . HIS A 1 92 ? 12.400 -5.251 4.971 1.00 61.44 92 HIS A O 1
ATOM 736 N N . ALA A 1 93 ? 10.719 -4.484 3.686 1.00 66.50 93 ALA A N 1
ATOM 737 C CA . ALA A 1 93 ? 10.121 -3.692 4.742 1.00 66.50 93 ALA A CA 1
ATOM 738 C C . ALA A 1 93 ? 8.697 -4.144 4.980 1.00 66.50 93 ALA A C 1
ATOM 740 O O . ALA A 1 93 ? 7.935 -4.361 4.039 1.00 66.50 93 ALA A O 1
ATOM 741 N N . ASP A 1 94 ? 8.358 -4.229 6.250 1.00 80.56 94 ASP A N 1
ATOM 742 C CA . ASP A 1 94 ? 7.060 -4.613 6.741 1.00 80.56 94 ASP A CA 1
ATOM 743 C C . ASP A 1 94 ? 6.419 -3.394 7.383 1.00 80.56 94 ASP A C 1
ATOM 745 O O . ASP A 1 94 ? 6.948 -2.794 8.325 1.00 80.56 94 ASP A O 1
ATOM 749 N N . VAL A 1 95 ? 5.254 -3.018 6.870 1.00 82.19 95 VAL A N 1
ATOM 750 C CA . VAL A 1 95 ? 4.404 -2.024 7.518 1.00 82.19 95 VAL A CA 1
ATOM 751 C C . VAL A 1 95 ? 3.258 -2.762 8.177 1.00 82.19 95 VAL A C 1
ATOM 753 O O . VAL A 1 95 ? 2.466 -3.414 7.495 1.00 82.19 95 VAL A O 1
ATOM 756 N N . THR A 1 96 ? 3.176 -2.656 9.500 1.00 86.81 96 THR A N 1
ATOM 757 C CA . THR A 1 96 ? 2.104 -3.246 10.297 1.00 86.81 96 THR A CA 1
ATOM 758 C C . THR A 1 96 ? 1.229 -2.158 10.898 1.00 86.81 96 THR A C 1
ATOM 760 O O . THR A 1 96 ? 1.730 -1.245 11.544 1.00 86.81 96 THR A O 1
ATOM 763 N N . VAL A 1 97 ? -0.084 -2.258 10.729 1.00 87.19 97 VAL A N 1
ATOM 764 C CA . VAL A 1 97 ? -1.057 -1.398 11.409 1.00 87.19 97 VAL A CA 1
ATOM 765 C C . VAL A 1 97 ? -1.787 -2.221 12.455 1.00 87.19 97 VAL A C 1
ATOM 767 O O . VAL A 1 97 ? -2.343 -3.274 12.146 1.00 87.19 97 VAL A O 1
ATOM 770 N N . GLU A 1 98 ? -1.795 -1.728 13.686 1.00 88.81 98 GLU A N 1
ATOM 771 C CA . GLU A 1 98 ? -2.455 -2.341 14.826 1.00 88.81 98 GLU A CA 1
ATOM 772 C C . GLU A 1 98 ? -3.550 -1.428 15.376 1.00 88.81 98 GLU A C 1
ATOM 774 O O . GLU A 1 98 ? -3.300 -0.279 15.744 1.00 88.81 98 GLU A O 1
ATOM 779 N N . LEU A 1 99 ? -4.769 -1.959 15.467 1.00 87.38 99 LEU A N 1
ATOM 780 C CA . LEU A 1 99 ? -5.950 -1.218 15.907 1.00 87.38 99 LEU A CA 1
ATOM 781 C C . LEU A 1 99 ? -6.662 -1.972 17.024 1.00 87.38 99 LEU A C 1
ATOM 783 O O . LEU A 1 99 ? -7.014 -3.141 16.869 1.00 87.38 99 LEU A O 1
ATOM 787 N N . SER A 1 100 ? -6.918 -1.290 18.134 1.00 84.50 100 SER A N 1
ATOM 788 C CA . SER A 1 100 ? -7.844 -1.725 19.189 1.00 84.50 100 SER A CA 1
ATOM 789 C C . SER A 1 100 ? -8.871 -0.624 19.435 1.00 84.50 100 SER A C 1
ATOM 791 O O . SER A 1 100 ? -8.769 0.402 18.796 1.00 84.50 100 SER A O 1
ATOM 793 N N . LYS A 1 101 ? -9.852 -0.775 20.336 1.00 78.75 101 LYS A N 1
ATOM 794 C CA . LYS A 1 101 ? -10.868 0.274 20.574 1.00 78.75 101 LYS A CA 1
ATOM 795 C C . LYS A 1 101 ? -10.258 1.661 20.849 1.00 78.75 101 LYS A C 1
ATOM 797 O O . LYS A 1 101 ? -10.717 2.638 20.265 1.00 78.75 101 LYS A O 1
ATOM 802 N N . ASP A 1 102 ? -9.199 1.721 21.650 1.00 78.38 102 ASP A N 1
ATOM 803 C CA . ASP A 1 102 ? -8.660 2.974 22.201 1.00 78.38 102 ASP A CA 1
ATOM 804 C C . ASP A 1 102 ? -7.242 3.292 21.689 1.00 78.38 102 ASP A C 1
ATOM 806 O O . ASP A 1 102 ? -6.659 4.308 22.050 1.00 78.38 102 ASP A O 1
ATOM 810 N N . GLU A 1 103 ? -6.669 2.419 20.857 1.00 83.50 103 GLU A N 1
ATOM 811 C CA . GLU A 1 103 ? -5.278 2.515 20.411 1.00 83.50 103 GLU A CA 1
ATOM 812 C C . GLU A 1 103 ? -5.180 2.298 18.904 1.00 83.50 103 GLU A C 1
ATOM 814 O O . GLU A 1 103 ? -5.899 1.473 18.327 1.00 83.50 103 GLU A O 1
ATOM 819 N N . ALA A 1 104 ? -4.285 3.049 18.273 1.00 90.56 104 ALA A N 1
ATOM 820 C CA . ALA A 1 104 ? -4.013 2.946 16.856 1.00 90.56 104 ALA A CA 1
ATOM 821 C C . ALA A 1 104 ? -2.535 3.243 16.598 1.00 90.56 104 ALA A C 1
ATOM 823 O O . ALA A 1 104 ? -2.088 4.379 16.775 1.00 90.56 104 ALA A O 1
ATOM 824 N N . ASN A 1 105 ? -1.791 2.208 16.210 1.00 91.81 105 ASN A N 1
ATOM 825 C CA . ASN A 1 105 ? -0.358 2.294 15.962 1.00 91.81 105 ASN A CA 1
ATOM 826 C C . ASN A 1 105 ? -0.028 1.781 14.564 1.00 91.81 105 ASN A C 1
ATOM 828 O O . ASN A 1 105 ? -0.509 0.727 14.147 1.00 91.81 105 ASN A O 1
ATOM 832 N N . THR A 1 106 ? 0.854 2.493 13.877 1.00 93.12 106 THR A N 1
ATOM 833 C CA . THR A 1 106 ? 1.500 2.027 12.654 1.00 93.12 106 THR A CA 1
ATOM 834 C C . THR A 1 106 ? 2.973 1.793 12.949 1.00 93.12 106 THR A C 1
ATOM 836 O O . THR A 1 106 ? 3.684 2.711 13.352 1.00 93.12 106 THR A O 1
ATOM 839 N N . PHE A 1 107 ? 3.430 0.570 12.725 1.00 91.50 107 PHE A N 1
ATOM 840 C CA . PHE A 1 107 ? 4.818 0.151 12.814 1.00 91.50 107 PHE A CA 1
ATOM 841 C C . PHE A 1 107 ? 5.376 0.031 11.405 1.00 91.50 107 PHE A C 1
ATOM 843 O O . PHE A 1 107 ? 4.760 -0.586 10.537 1.00 91.50 107 PHE A O 1
ATOM 850 N N . HIS A 1 108 ? 6.544 0.604 11.177 1.00 90.69 108 HIS A N 1
ATOM 851 C CA . HIS A 1 108 ? 7.300 0.427 9.950 1.00 90.69 108 HIS A CA 1
ATOM 852 C C . HIS A 1 108 ? 8.663 -0.136 10.320 1.00 90.69 108 HIS A C 1
ATOM 854 O O . HIS A 1 108 ? 9.435 0.528 11.013 1.00 90.69 108 HIS A O 1
ATOM 860 N N . HIS A 1 109 ? 8.920 -1.353 9.856 1.00 87.00 109 HIS A N 1
ATOM 861 C CA . HIS A 1 109 ? 10.197 -2.029 9.971 1.00 87.00 109 HIS A CA 1
ATOM 862 C C . HIS A 1 109 ? 10.795 -2.152 8.575 1.00 87.00 109 HIS A C 1
ATOM 864 O O . HIS A 1 109 ? 10.187 -2.748 7.696 1.00 87.00 109 HIS A O 1
ATOM 870 N N . SER A 1 110 ? 11.980 -1.605 8.353 1.00 82.88 110 SER A N 1
ATOM 871 C CA . SER A 1 110 ? 12.757 -1.798 7.130 1.00 82.88 110 SER A CA 1
ATOM 872 C C . SER A 1 110 ? 14.088 -2.403 7.515 1.00 82.88 110 SER A C 1
ATOM 874 O O . SER A 1 110 ? 14.730 -1.928 8.448 1.00 82.88 110 SER A O 1
ATOM 876 N N . ASN A 1 111 ? 14.535 -3.419 6.782 1.00 74.56 111 ASN A N 1
ATOM 877 C CA . ASN A 1 111 ? 15.829 -4.043 7.029 1.00 74.56 111 ASN A CA 1
ATOM 878 C C . ASN A 1 111 ? 16.982 -3.397 6.234 1.00 74.56 111 ASN A C 1
ATOM 880 O O . ASN A 1 111 ? 18.141 -3.568 6.607 1.00 74.56 111 ASN A O 1
ATOM 884 N N . THR A 1 112 ? 16.721 -2.635 5.163 1.00 67.38 112 THR A N 1
ATOM 885 C CA . THR A 1 112 ? 17.768 -1.893 4.430 1.00 67.38 112 THR A CA 1
ATOM 886 C C . THR A 1 112 ? 17.237 -0.592 3.809 1.00 67.38 112 THR A C 1
ATOM 888 O O . THR A 1 112 ? 16.560 -0.626 2.780 1.00 67.38 112 THR A O 1
ATOM 891 N N . PRO A 1 113 ? 17.598 0.578 4.367 1.00 76.88 113 PRO A N 1
ATOM 892 C CA . PRO A 1 113 ? 18.320 0.754 5.630 1.00 76.88 113 PRO A CA 1
ATOM 893 C C . PRO A 1 113 ? 17.504 0.213 6.807 1.00 76.88 113 PRO A C 1
ATOM 895 O O . PRO A 1 113 ? 16.276 0.143 6.728 1.00 76.88 113 PRO A O 1
ATOM 898 N N . THR A 1 114 ? 18.188 -0.154 7.891 1.00 82.81 114 THR A N 1
ATOM 899 C CA . THR A 1 114 ? 17.526 -0.523 9.143 1.00 82.81 114 THR A CA 1
ATOM 900 C C . THR A 1 114 ? 16.779 0.688 9.689 1.00 82.81 114 THR A C 1
ATOM 902 O O . THR A 1 114 ? 17.403 1.669 10.097 1.00 82.81 114 THR A O 1
ATOM 905 N N . ILE A 1 115 ? 15.451 0.643 9.641 1.00 82.62 115 ILE A N 1
ATOM 906 C CA . ILE A 1 115 ? 14.568 1.685 10.162 1.00 82.62 115 ILE A CA 1
ATOM 907 C C . ILE A 1 115 ? 13.464 0.999 10.948 1.00 82.62 115 ILE A C 1
ATOM 909 O O . ILE A 1 115 ? 12.739 0.175 10.403 1.00 82.62 115 ILE A O 1
ATOM 913 N N . ASP A 1 116 ? 13.298 1.433 12.188 1.00 88.25 116 ASP A N 1
ATOM 914 C CA . ASP A 1 116 ? 12.137 1.138 13.009 1.00 88.25 116 ASP A CA 1
ATOM 915 C C . ASP A 1 116 ? 11.421 2.453 13.293 1.00 88.25 116 ASP A C 1
ATOM 917 O O . ASP A 1 116 ? 12.017 3.421 13.771 1.00 88.25 116 ASP A O 1
ATOM 921 N N . SER A 1 117 ? 10.148 2.535 12.934 1.00 90.19 117 SER A N 1
ATOM 922 C CA . SER A 1 117 ? 9.328 3.722 13.163 1.00 90.19 117 SER A CA 1
ATOM 923 C C . SER A 1 117 ? 7.985 3.322 13.744 1.00 90.19 117 SER A C 1
ATOM 925 O O . SER A 1 117 ? 7.375 2.349 13.304 1.00 90.19 117 SER A O 1
ATOM 927 N N . VAL A 1 118 ? 7.525 4.098 14.722 1.00 93.94 118 VAL A N 1
ATOM 928 C CA . VAL A 1 118 ? 6.210 3.940 15.341 1.00 93.94 118 VAL A CA 1
ATOM 929 C C . VAL A 1 118 ? 5.469 5.258 15.209 1.00 93.94 118 VAL A C 1
ATOM 931 O O . VAL A 1 118 ? 5.985 6.310 15.586 1.00 93.94 118 VAL A O 1
ATOM 934 N N . TYR A 1 119 ? 4.261 5.188 14.667 1.00 94.25 119 TYR A N 1
ATOM 935 C CA . TYR A 1 119 ? 3.343 6.310 14.542 1.00 94.25 119 TYR A CA 1
ATOM 936 C C . TYR A 1 119 ? 2.092 5.984 15.345 1.00 94.25 119 TYR A C 1
ATOM 938 O O . TYR A 1 119 ? 1.527 4.902 15.183 1.00 94.25 119 TYR A O 1
ATOM 946 N N . SER A 1 120 ? 1.662 6.908 16.196 1.00 93.38 120 SER A N 1
ATOM 947 C CA . SER A 1 120 ? 0.519 6.710 17.084 1.00 93.38 120 SER A CA 1
ATOM 948 C C . SER A 1 120 ? -0.491 7.834 16.913 1.00 93.38 120 SER A C 1
ATOM 950 O O . SER A 1 120 ? -0.114 8.995 16.753 1.00 93.38 120 SER A O 1
ATOM 952 N N . GLY A 1 121 ? -1.772 7.492 17.038 1.00 92.50 121 GLY A N 1
ATOM 953 C CA . GLY A 1 121 ? -2.868 8.454 16.967 1.00 92.50 121 GLY A CA 1
ATOM 954 C C . GLY A 1 121 ? -3.510 8.523 15.585 1.00 92.50 121 GLY A C 1
ATOM 955 O O . GLY A 1 121 ? -3.722 7.489 14.951 1.00 92.50 121 GLY A O 1
ATOM 956 N N . LYS A 1 122 ? -3.901 9.738 15.177 1.00 94.19 122 LYS A N 1
ATOM 957 C CA . LYS A 1 122 ? -4.436 10.015 13.841 1.00 94.19 122 LYS A CA 1
ATOM 958 C C . LYS A 1 122 ? -3.280 10.333 12.896 1.00 94.19 122 LYS A C 1
ATOM 960 O O . LYS A 1 122 ? -2.545 11.290 13.139 1.00 94.19 122 LYS A O 1
ATOM 965 N N . GLN A 1 123 ? -3.147 9.582 11.808 1.00 95.19 123 GLN A N 1
ATOM 966 C CA . GLN A 1 123 ? -2.095 9.797 10.816 1.00 95.19 123 GLN A CA 1
ATOM 967 C C . GLN A 1 123 ? -2.535 9.415 9.409 1.00 95.19 123 GLN A C 1
ATOM 969 O O . GLN A 1 123 ? -3.286 8.463 9.213 1.00 95.19 123 GLN A O 1
ATOM 974 N N . THR A 1 124 ? -1.962 10.104 8.427 1.00 97.12 124 THR A N 1
ATOM 975 C CA . THR A 1 124 ? -1.921 9.641 7.041 1.00 97.12 124 THR A CA 1
ATOM 976 C C . THR A 1 124 ? -0.468 9.440 6.643 1.00 97.12 124 THR A C 1
ATOM 978 O O . THR A 1 124 ? 0.356 10.340 6.804 1.00 97.12 124 THR A O 1
ATOM 981 N N . LEU A 1 125 ? -0.131 8.240 6.181 1.00 96.56 125 LEU A N 1
ATOM 982 C CA . LEU A 1 125 ? 1.231 7.825 5.872 1.00 96.56 125 LEU A CA 1
ATOM 983 C C . LEU A 1 125 ? 1.299 7.209 4.479 1.00 96.56 125 LEU A C 1
ATOM 985 O O . LEU A 1 125 ? 0.322 6.669 3.958 1.00 96.56 125 LEU A O 1
ATOM 989 N N . ALA A 1 126 ? 2.493 7.267 3.898 1.00 95.88 126 ALA A N 1
ATOM 990 C CA . ALA A 1 126 ? 2.800 6.601 2.649 1.00 95.88 126 ALA A CA 1
ATOM 991 C C . ALA A 1 126 ? 4.193 5.983 2.709 1.00 95.88 126 ALA A C 1
ATOM 993 O O . ALA A 1 126 ? 5.144 6.613 3.176 1.00 95.88 126 ALA A O 1
ATOM 994 N N . PHE A 1 127 ? 4.297 4.758 2.215 1.00 93.50 127 PHE A N 1
ATOM 995 C CA . PHE A 1 127 ? 5.525 3.985 2.160 1.00 93.50 127 PHE A CA 1
ATOM 996 C C . PHE A 1 127 ? 5.716 3.457 0.742 1.00 93.50 127 PHE A C 1
ATOM 998 O O . PHE A 1 127 ? 4.755 3.164 0.032 1.00 93.50 127 PHE A O 1
ATOM 1005 N N . GLY A 1 128 ? 6.966 3.315 0.327 1.00 89.94 128 GLY A N 1
ATOM 1006 C CA . GLY A 1 128 ? 7.319 2.691 -0.940 1.00 89.94 128 GLY A CA 1
ATOM 1007 C C . GLY A 1 128 ? 8.698 2.065 -0.852 1.00 89.94 128 GLY A C 1
ATOM 1008 O O . GLY A 1 128 ? 9.259 1.924 0.232 1.00 89.94 128 GLY A O 1
ATOM 1009 N N . ASN A 1 129 ? 9.264 1.706 -1.999 1.00 84.56 129 ASN A N 1
ATOM 1010 C CA . ASN A 1 129 ? 10.548 1.007 -2.073 1.00 84.56 129 ASN A CA 1
ATOM 1011 C C . ASN A 1 129 ? 11.765 1.947 -1.881 1.00 84.56 129 ASN A C 1
ATOM 1013 O O . ASN A 1 129 ? 12.751 1.879 -2.619 1.00 84.56 129 ASN A O 1
ATOM 1017 N N . SER A 1 130 ? 11.684 2.848 -0.902 1.00 87.19 130 SER A N 1
ATOM 1018 C CA . SER A 1 130 ? 12.690 3.856 -0.561 1.00 87.19 130 SER A CA 1
ATOM 1019 C C . SER A 1 130 ? 12.654 4.170 0.939 1.00 87.19 130 SER A C 1
ATOM 1021 O O . SER A 1 130 ? 11.585 4.068 1.545 1.00 87.19 130 SER A O 1
ATOM 1023 N N . PRO A 1 131 ? 13.771 4.611 1.542 1.00 86.31 131 PRO A N 1
ATOM 1024 C CA . PRO A 1 131 ? 13.788 5.044 2.937 1.00 86.31 131 PRO A CA 1
ATOM 1025 C C . PRO A 1 131 ? 12.801 6.187 3.203 1.00 86.31 131 PRO A C 1
ATOM 1027 O O . PRO A 1 131 ? 12.617 7.063 2.362 1.00 86.31 131 PRO A O 1
ATOM 1030 N N . THR A 1 132 ? 12.229 6.247 4.406 1.00 88.12 132 THR A N 1
ATOM 1031 C CA . THR A 1 132 ? 11.258 7.294 4.784 1.00 88.12 132 THR A CA 1
ATOM 1032 C C . THR A 1 132 ? 11.846 8.709 4.796 1.00 88.12 132 THR A C 1
ATOM 1034 O O . THR A 1 132 ? 11.107 9.672 4.625 1.00 88.12 132 THR A O 1
ATOM 1037 N N . TYR A 1 133 ? 13.165 8.851 4.956 1.00 89.44 133 TYR A N 1
ATOM 1038 C CA . TYR A 1 133 ? 13.873 1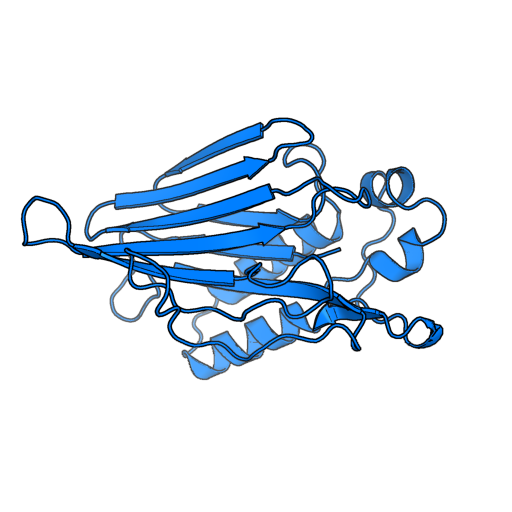0.137 4.895 1.00 89.44 133 TYR A CA 1
ATOM 1039 C C . TYR A 1 133 ? 14.296 10.553 3.473 1.00 89.44 133 TYR A C 1
ATOM 1041 O O . TYR A 1 133 ? 14.772 11.668 3.283 1.00 89.44 133 TYR A O 1
ATOM 1049 N N . SER A 1 134 ? 14.159 9.663 2.486 1.00 91.81 134 SER A N 1
ATOM 1050 C CA . SER A 1 134 ? 14.415 9.934 1.065 1.00 91.81 134 SER A CA 1
ATOM 1051 C C . SER A 1 134 ? 13.349 9.208 0.234 1.00 91.81 134 SER A C 1
ATOM 1053 O O . SER A 1 134 ? 13.653 8.205 -0.412 1.00 91.81 134 SER A O 1
ATOM 1055 N N . PRO A 1 135 ? 12.068 9.608 0.341 1.00 93.12 135 PRO A N 1
ATOM 1056 C CA . PRO A 1 135 ? 10.978 8.902 -0.316 1.00 93.12 135 PRO A CA 1
ATOM 1057 C C . PRO A 1 135 ? 10.991 9.130 -1.833 1.00 93.12 135 PRO A C 1
ATOM 1059 O O . PRO A 1 135 ? 11.303 10.227 -2.297 1.00 93.12 135 PRO A O 1
ATOM 1062 N N . LEU A 1 136 ? 10.568 8.122 -2.605 1.00 95.00 136 LEU A N 1
ATOM 1063 C CA . LEU A 1 136 ? 10.290 8.301 -4.034 1.00 95.00 136 LEU A CA 1
ATOM 1064 C C . LEU A 1 136 ? 9.244 9.402 -4.231 1.00 95.00 136 LEU A C 1
ATOM 1066 O O . LEU A 1 136 ? 8.251 9.488 -3.498 1.00 95.00 136 LEU A O 1
ATOM 1070 N N . ARG A 1 137 ? 9.398 10.191 -5.288 1.00 97.19 137 ARG A N 1
ATOM 1071 C CA . ARG A 1 137 ? 8.493 11.296 -5.595 1.00 97.19 137 ARG A CA 1
ATOM 1072 C C . ARG A 1 137 ? 7.067 10.823 -5.819 1.00 97.19 137 ARG A C 1
ATOM 1074 O O . ARG A 1 137 ? 6.139 11.414 -5.280 1.00 97.19 137 ARG A O 1
ATOM 1081 N N . LYS A 1 138 ? 6.885 9.696 -6.508 1.00 96.19 138 LYS A N 1
ATOM 1082 C CA . LYS A 1 138 ? 5.561 9.082 -6.689 1.00 96.19 138 LYS A CA 1
ATOM 1083 C C . LYS A 1 138 ? 4.860 8.705 -5.378 1.00 96.19 138 LYS A C 1
ATOM 1085 O O . LYS A 1 138 ? 3.635 8.716 -5.324 1.00 96.19 138 LYS A O 1
ATOM 1090 N N . VAL A 1 139 ? 5.618 8.384 -4.324 1.00 96.56 139 VAL A N 1
ATOM 1091 C CA . VAL A 1 139 ? 5.064 8.077 -2.995 1.00 96.56 139 VAL A CA 1
ATOM 1092 C C . VAL A 1 139 ? 4.568 9.362 -2.338 1.00 96.56 139 VAL A C 1
ATOM 1094 O O . VAL A 1 139 ? 3.465 9.374 -1.802 1.00 96.56 139 VAL A O 1
ATOM 1097 N N . MET A 1 140 ? 5.339 10.451 -2.425 1.00 97.50 140 MET A N 1
ATOM 1098 C CA . MET A 1 140 ? 4.933 11.762 -1.902 1.00 97.50 140 MET A CA 1
ATOM 1099 C C . MET A 1 140 ? 3.704 12.316 -2.633 1.00 97.50 140 MET A C 1
ATOM 1101 O O . MET A 1 140 ? 2.719 12.678 -2.001 1.00 97.50 140 MET A O 1
ATOM 1105 N N . GLU A 1 141 ? 3.728 12.328 -3.965 1.00 97.94 141 GLU A N 1
ATOM 1106 C CA . GLU A 1 141 ? 2.616 12.840 -4.777 1.00 97.94 141 GLU A CA 1
ATOM 1107 C C . GLU A 1 141 ? 1.361 11.970 -4.630 1.00 97.94 141 GLU A C 1
ATOM 1109 O O . GLU A 1 141 ? 0.247 12.478 -4.516 1.00 97.94 141 GLU A O 1
ATOM 1114 N N . GLY A 1 142 ? 1.535 10.646 -4.575 1.00 98.12 142 GLY A N 1
ATOM 1115 C CA . GLY A 1 142 ? 0.444 9.720 -4.299 1.00 98.12 142 GLY A CA 1
ATOM 1116 C C . GLY A 1 142 ? -0.158 9.912 -2.909 1.00 98.12 142 GLY A C 1
ATOM 1117 O O . GLY A 1 142 ? -1.376 9.845 -2.771 1.00 98.12 142 GLY A O 1
ATOM 1118 N N . ARG A 1 143 ? 0.665 10.221 -1.897 1.00 98.12 143 ARG A N 1
ATOM 1119 C CA . ARG A 1 143 ? 0.191 10.545 -0.546 1.00 98.12 143 ARG A CA 1
ATOM 1120 C C . ARG A 1 143 ? -0.673 11.799 -0.544 1.00 98.12 143 ARG A C 1
ATOM 1122 O O . ARG A 1 143 ? -1.731 11.775 0.069 1.00 98.12 143 ARG A O 1
ATOM 1129 N N . ASN A 1 144 ? -0.244 12.855 -1.232 1.00 98.25 144 ASN A N 1
ATOM 1130 C CA . ASN A 1 144 ? -1.011 14.098 -1.321 1.00 98.25 144 ASN A CA 1
ATOM 1131 C C . ASN A 1 144 ? -2.387 13.835 -1.949 1.00 98.25 144 ASN A C 1
ATOM 1133 O O . ASN A 1 144 ? -3.408 14.189 -1.369 1.00 98.25 144 ASN A O 1
ATOM 1137 N N . LYS A 1 145 ? -2.426 13.106 -3.073 1.00 98.50 145 LYS A N 1
ATOM 1138 C CA . LYS A 1 145 ? -3.685 12.698 -3.719 1.00 98.50 145 LYS A CA 1
ATOM 1139 C C . LYS A 1 145 ? -4.545 11.823 -2.810 1.00 98.50 145 LYS A C 1
ATOM 1141 O O . LYS A 1 145 ? -5.754 11.998 -2.754 1.00 98.50 145 LYS A O 1
ATOM 1146 N N . PHE A 1 146 ? -3.940 10.878 -2.095 1.00 98.62 146 PHE A N 1
ATOM 1147 C CA . PHE A 1 146 ? -4.642 10.039 -1.126 1.00 98.62 146 PHE A CA 1
ATOM 1148 C C . PHE A 1 146 ? -5.263 10.876 -0.001 1.00 98.62 146 PHE A C 1
ATOM 1150 O O . PHE A 1 146 ? -6.438 10.694 0.300 1.00 98.62 146 PHE A O 1
ATOM 1157 N N . GLU A 1 147 ? -4.510 11.818 0.574 1.00 98.31 147 GLU A N 1
ATOM 1158 C CA . GLU A 1 147 ? -4.994 12.761 1.589 1.00 98.31 147 GLU A CA 1
ATOM 1159 C C . GLU A 1 147 ? -6.141 13.632 1.059 1.00 98.31 147 GLU A C 1
ATOM 1161 O O . GLU A 1 147 ? -7.138 13.820 1.752 1.00 98.31 147 GLU A O 1
ATOM 1166 N N . GLU A 1 148 ? -6.052 14.122 -0.176 1.00 98.25 148 GLU A N 1
ATOM 1167 C CA . GLU A 1 148 ? -7.155 14.830 -0.831 1.00 98.25 148 GLU A CA 1
ATOM 1168 C C . GLU A 1 148 ? -8.388 13.932 -0.981 1.00 98.25 148 GLU A C 1
ATOM 1170 O O . GLU A 1 148 ? -9.496 14.364 -0.678 1.00 98.25 148 GLU A O 1
ATOM 1175 N N . ILE A 1 149 ? -8.208 12.672 -1.399 1.00 98.31 149 ILE A N 1
ATOM 1176 C CA . ILE A 1 149 ? -9.306 11.721 -1.599 1.00 98.31 149 ILE A CA 1
ATOM 1177 C C . ILE A 1 149 ? -10.076 11.479 -0.299 1.00 98.31 149 ILE A C 1
ATOM 1179 O O . ILE A 1 149 ? -11.300 11.590 -0.318 1.00 98.31 149 ILE A O 1
ATOM 1183 N N . ILE A 1 150 ? -9.376 11.173 0.798 1.00 96.75 150 ILE A N 1
ATOM 1184 C CA . ILE A 1 150 ? -9.991 10.798 2.084 1.00 96.75 150 ILE A CA 1
ATOM 1185 C C . ILE A 1 150 ? -10.584 11.984 2.855 1.00 96.75 150 ILE A C 1
ATOM 1187 O O . ILE A 1 150 ? -11.373 11.773 3.767 1.00 96.75 150 ILE A O 1
ATOM 1191 N N . ASN A 1 151 ? -10.193 13.217 2.521 1.00 95.38 151 ASN A N 1
ATOM 1192 C CA . ASN A 1 151 ? -10.745 14.428 3.136 1.00 95.38 151 ASN A CA 1
ATOM 1193 C C . ASN A 1 151 ? -11.996 14.947 2.407 1.00 95.38 151 ASN A C 1
ATOM 1195 O O . ASN A 1 151 ? -12.580 15.946 2.830 1.00 95.38 151 ASN A O 1
ATOM 1199 N N . ARG A 1 152 ? -12.398 14.312 1.300 1.00 94.75 152 ARG A N 1
ATOM 1200 C CA . ARG A 1 152 ? -13.668 14.604 0.630 1.00 94.75 152 ARG A CA 1
ATOM 1201 C C . ARG A 1 152 ? -14.802 13.858 1.327 1.00 94.75 152 ARG A C 1
ATOM 1203 O O . ARG A 1 152 ? -14.630 12.721 1.751 1.00 94.75 152 ARG A O 1
ATOM 1210 N N . ASP A 1 153 ? -15.966 14.495 1.378 1.00 91.94 153 ASP A N 1
ATOM 1211 C CA . ASP A 1 153 ? -17.209 13.893 1.863 1.00 91.94 153 ASP A CA 1
ATOM 1212 C C . ASP A 1 153 ? -17.772 12.949 0.787 1.00 91.94 153 ASP A C 1
ATOM 1214 O O . ASP A 1 153 ? -18.564 13.352 -0.064 1.00 91.94 153 ASP A O 1
ATOM 1218 N N . LEU A 1 154 ? -17.238 11.725 0.746 1.00 93.56 154 LEU A N 1
ATOM 1219 C CA . LEU A 1 154 ? -17.572 10.693 -0.237 1.00 93.56 154 LEU A CA 1
ATOM 1220 C C . LEU A 1 154 ? -18.278 9.528 0.440 1.00 93.56 154 LEU A C 1
ATOM 1222 O O . LEU A 1 154 ? -17.854 9.064 1.501 1.00 93.56 154 LEU A O 1
ATOM 1226 N N . HIS A 1 155 ? -19.288 8.969 -0.225 1.00 92.38 155 HIS A N 1
ATOM 1227 C CA . HIS A 1 155 ? -19.833 7.694 0.224 1.00 92.38 155 HIS A CA 1
ATOM 1228 C C . HIS A 1 155 ? -18.850 6.548 -0.091 1.00 92.38 155 HIS A C 1
ATOM 1230 O O . HIS A 1 155 ? -18.058 6.627 -1.026 1.00 92.38 155 HIS A O 1
ATOM 1236 N N . ASN A 1 156 ? -18.916 5.460 0.677 1.00 91.38 156 ASN A N 1
ATOM 1237 C CA . ASN A 1 156 ? -18.106 4.244 0.581 1.00 91.38 156 ASN A CA 1
ATOM 1238 C C . ASN A 1 156 ? -17.753 3.818 -0.853 1.00 91.38 156 ASN A C 1
ATOM 1240 O O . ASN A 1 156 ? -16.578 3.604 -1.145 1.00 91.38 156 ASN A O 1
ATOM 1244 N N . ASP A 1 157 ? -18.739 3.703 -1.745 1.00 95.00 157 ASP A N 1
ATOM 1245 C CA . ASP A 1 157 ? -18.499 3.239 -3.118 1.00 95.00 157 ASP A CA 1
ATOM 1246 C C . ASP A 1 157 ? -17.692 4.260 -3.936 1.00 95.00 157 ASP A C 1
ATOM 1248 O O . ASP A 1 157 ? -16.769 3.885 -4.661 1.00 95.00 157 ASP A O 1
ATOM 1252 N N . GLU A 1 158 ? -17.975 5.553 -3.764 1.00 97.00 158 GLU A N 1
ATOM 1253 C CA . GLU A 1 158 ? -17.235 6.642 -4.411 1.00 97.00 158 GLU A CA 1
ATOM 1254 C C . GLU A 1 158 ? -15.806 6.733 -3.868 1.00 97.00 158 GLU A C 1
ATOM 1256 O O . GLU A 1 158 ? -14.857 6.886 -4.637 1.00 97.00 158 GLU A O 1
ATOM 1261 N N . LEU A 1 159 ? -15.626 6.577 -2.552 1.00 97.25 159 LEU A N 1
ATOM 1262 C CA . LEU A 1 159 ? -14.308 6.523 -1.927 1.00 97.25 159 LEU A CA 1
ATOM 1263 C C . LEU A 1 159 ? -13.480 5.373 -2.512 1.00 97.25 159 LEU A C 1
ATOM 1265 O O . LEU A 1 159 ? -12.332 5.579 -2.906 1.00 97.25 159 LEU A O 1
ATOM 1269 N N . VAL A 1 160 ? -14.057 4.171 -2.611 1.00 97.12 160 VAL A N 1
ATOM 1270 C CA . VAL A 1 160 ? -13.385 3.009 -3.211 1.00 97.12 160 VAL A CA 1
ATOM 1271 C C . VAL A 1 160 ? -13.028 3.280 -4.672 1.00 97.12 160 VAL A C 1
ATOM 1273 O O . VAL A 1 160 ? -11.902 2.992 -5.085 1.00 97.12 160 VAL A O 1
ATOM 1276 N N . GLU A 1 161 ? -13.938 3.856 -5.457 1.00 98.25 161 GLU A N 1
ATOM 1277 C CA . GLU A 1 161 ? -13.679 4.186 -6.860 1.00 98.25 161 GLU A CA 1
ATOM 1278 C C . GLU A 1 161 ? -12.520 5.183 -7.009 1.00 98.25 161 GLU A C 1
ATOM 1280 O O . GLU A 1 161 ? -11.617 4.981 -7.824 1.00 98.25 161 GLU A O 1
ATOM 1285 N N . GLU A 1 162 ? -12.502 6.235 -6.196 1.00 98.56 162 GLU A N 1
ATOM 1286 C CA . GLU A 1 162 ? -11.465 7.263 -6.219 1.00 98.56 162 GLU A CA 1
ATOM 1287 C C . GLU A 1 162 ? -10.102 6.727 -5.764 1.00 98.56 162 GLU A C 1
ATOM 1289 O O . GLU A 1 162 ? -9.075 7.024 -6.382 1.00 98.56 162 GLU A O 1
ATOM 1294 N N . LEU A 1 163 ? -10.077 5.860 -4.749 1.00 98.50 163 LEU A N 1
ATOM 1295 C CA . LEU A 1 163 ? -8.863 5.151 -4.343 1.00 98.50 163 LEU A CA 1
ATOM 1296 C C . LEU A 1 163 ? -8.358 4.216 -5.452 1.00 98.50 163 LEU A C 1
ATOM 1298 O O . LEU A 1 163 ? -7.154 4.146 -5.704 1.00 98.50 163 LEU A O 1
ATOM 1302 N N . LEU A 1 164 ? -9.250 3.534 -6.175 1.00 97.94 164 LEU A N 1
ATOM 1303 C CA . LEU A 1 164 ? -8.867 2.715 -7.327 1.00 97.94 164 LEU A CA 1
ATOM 1304 C C . LEU A 1 164 ? -8.345 3.561 -8.495 1.00 97.94 164 LEU A C 1
ATOM 1306 O O . LEU A 1 164 ? -7.427 3.119 -9.189 1.00 97.94 164 LEU A O 1
ATOM 1310 N N . LYS A 1 165 ? -8.889 4.764 -8.720 1.00 98.38 165 LYS A N 1
ATOM 1311 C CA . LYS A 1 165 ? -8.356 5.718 -9.709 1.00 98.38 165 LYS A CA 1
ATOM 1312 C C . LYS A 1 165 ? -6.942 6.154 -9.339 1.00 98.38 165 LYS A C 1
ATOM 1314 O O . LYS A 1 165 ? -6.072 6.112 -10.207 1.00 98.38 165 LYS A O 1
ATOM 1319 N N . LEU A 1 166 ? -6.694 6.474 -8.067 1.00 98.44 166 LEU A N 1
ATOM 1320 C CA . LEU A 1 166 ? -5.350 6.765 -7.560 1.00 98.44 166 LEU A CA 1
ATOM 1321 C C . LEU A 1 166 ? -4.384 5.608 -7.837 1.00 98.44 166 LEU A C 1
ATOM 1323 O O . LEU A 1 166 ? -3.319 5.817 -8.412 1.00 98.44 166 LEU A O 1
ATOM 1327 N N . LEU A 1 167 ? -4.758 4.379 -7.469 1.00 97.81 167 LEU A N 1
ATOM 1328 C CA . LEU A 1 167 ? -3.895 3.207 -7.660 1.00 97.81 167 LEU A CA 1
ATOM 1329 C C . LEU A 1 167 ? -3.650 2.871 -9.140 1.00 97.81 167 LEU A C 1
ATOM 1331 O O . LEU A 1 167 ? -2.682 2.179 -9.447 1.00 97.81 167 LEU A O 1
ATOM 1335 N N . LYS A 1 168 ? -4.495 3.371 -10.051 1.00 97.31 168 LYS A N 1
ATOM 1336 C CA . LYS A 1 168 ? -4.379 3.230 -11.512 1.00 97.31 168 LYS A CA 1
ATOM 1337 C C . LYS A 1 168 ? -3.730 4.435 -12.199 1.00 97.31 168 LYS A C 1
ATOM 1339 O O . LYS A 1 168 ? -3.672 4.462 -13.432 1.00 97.31 168 LYS A O 1
ATOM 1344 N N . ASP A 1 169 ? -3.239 5.411 -11.442 1.00 97.69 169 ASP A N 1
ATOM 1345 C CA . ASP A 1 169 ? -2.644 6.621 -11.996 1.00 97.69 169 ASP A CA 1
ATOM 1346 C C . ASP A 1 169 ? -1.296 6.334 -12.679 1.00 97.69 169 ASP A C 1
ATOM 1348 O O . ASP A 1 169 ? -0.332 5.876 -12.063 1.00 97.69 169 ASP A O 1
ATOM 1352 N N . LYS A 1 170 ? -1.232 6.629 -13.980 1.00 96.88 170 LYS A N 1
ATOM 1353 C CA . LYS A 1 170 ? -0.060 6.416 -14.845 1.00 96.88 170 LYS A CA 1
ATOM 1354 C C . LYS A 1 170 ? 0.812 7.663 -14.994 1.00 96.88 170 LYS A C 1
ATOM 1356 O O . LYS A 1 170 ? 1.759 7.644 -15.776 1.00 96.88 170 LYS A O 1
ATOM 1361 N N . SER A 1 171 ? 0.478 8.748 -14.300 1.00 96.69 171 SER A N 1
ATOM 1362 C CA . SER A 1 171 ? 1.245 9.990 -14.337 1.00 96.69 171 SER A CA 1
ATOM 1363 C C . SER A 1 171 ? 2.686 9.730 -13.905 1.00 96.69 171 SER A C 1
ATOM 1365 O O . SER A 1 171 ? 2.934 9.108 -12.875 1.00 96.69 171 SER A O 1
ATOM 1367 N N . SER A 1 172 ? 3.638 10.201 -14.707 1.00 96.62 172 SER A N 1
ATOM 1368 C CA . SER A 1 172 ? 5.064 10.146 -14.382 1.00 96.62 172 SER A CA 1
ATOM 1369 C C . SER A 1 172 ? 5.407 11.226 -13.359 1.00 96.62 172 SER A C 1
ATOM 1371 O O . SER A 1 172 ? 5.083 12.396 -13.562 1.00 96.62 172 SER A O 1
ATOM 1373 N N . HIS A 1 173 ? 6.114 10.850 -12.295 1.00 96.75 173 HIS A N 1
ATOM 1374 C CA . HIS A 1 173 ? 6.547 11.756 -11.230 1.00 96.75 173 HIS A CA 1
ATOM 1375 C C . HIS A 1 173 ? 8.055 12.037 -11.288 1.00 96.75 173 HIS A C 1
ATOM 1377 O O . HIS A 1 173 ? 8.759 11.903 -10.294 1.00 96.75 173 HIS A O 1
ATOM 1383 N N .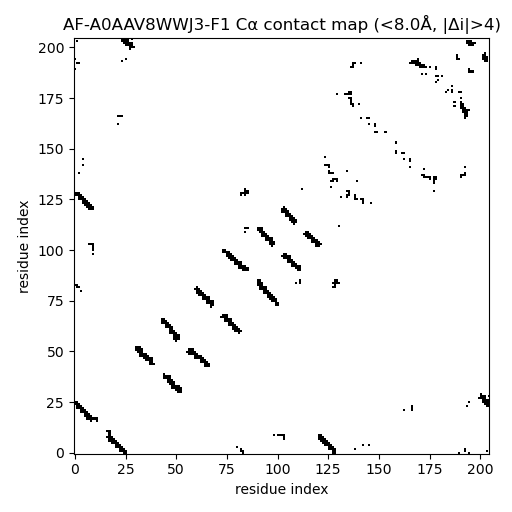 LEU A 1 174 ? 8.554 12.426 -12.463 1.00 96.94 174 LEU A N 1
ATOM 1384 C CA . LEU A 1 174 ? 9.937 12.872 -12.668 1.00 96.94 174 LEU A CA 1
ATOM 1385 C C . LEU A 1 174 ? 10.067 14.405 -12.554 1.00 96.94 174 LEU A C 1
ATOM 1387 O O . LEU A 1 174 ? 9.089 15.116 -12.796 1.00 96.94 174 LEU A O 1
ATOM 1391 N N . PRO A 1 175 ? 11.264 14.944 -12.247 1.00 96.81 175 PRO A N 1
ATOM 1392 C CA . PRO A 1 175 ? 12.482 14.229 -11.847 1.00 96.81 175 PRO A CA 1
ATOM 1393 C C . PRO A 1 175 ? 12.343 13.590 -10.462 1.00 96.81 175 PRO A C 1
ATOM 1395 O O . PRO A 1 175 ? 11.656 14.140 -9.593 1.00 96.81 175 PRO A O 1
ATOM 1398 N N . ASP A 1 176 ? 13.012 12.455 -10.264 1.00 96.94 176 ASP A N 1
ATOM 1399 C CA . ASP A 1 176 ? 13.031 11.711 -9.001 1.00 96.94 176 ASP A CA 1
ATOM 1400 C C . ASP A 1 176 ? 14.461 11.204 -8.729 1.00 96.94 176 ASP A C 1
ATOM 1402 O O . ASP A 1 176 ? 14.833 10.116 -9.174 1.00 96.94 176 ASP A O 1
ATOM 1406 N N . PRO A 1 177 ? 15.282 11.989 -8.005 1.00 95.38 177 PRO A N 1
ATOM 1407 C CA . PRO A 1 177 ? 16.682 11.648 -7.761 1.00 95.38 177 PRO A CA 1
ATOM 1408 C C . PRO A 1 177 ? 16.885 10.332 -7.000 1.00 95.38 177 PRO A C 1
ATOM 1410 O O . PRO A 1 177 ? 17.882 9.643 -7.217 1.00 95.38 177 PRO A O 1
ATOM 1413 N N . GLU A 1 178 ? 15.961 9.965 -6.105 1.00 93.81 178 GLU A N 1
ATOM 1414 C CA . GLU A 1 178 ? 16.048 8.694 -5.378 1.00 93.81 178 GLU A CA 1
ATOM 1415 C C . GLU A 1 178 ? 15.750 7.524 -6.323 1.00 93.81 178 GLU A C 1
ATOM 1417 O O . GLU A 1 178 ? 16.458 6.514 -6.303 1.00 93.81 178 GLU A O 1
ATOM 1422 N N . LEU A 1 179 ? 14.748 7.668 -7.194 1.00 93.56 179 LEU A N 1
ATOM 1423 C CA . LEU A 1 179 ? 14.428 6.678 -8.220 1.00 93.56 179 LEU A CA 1
ATOM 1424 C C . LEU A 1 179 ? 15.580 6.494 -9.215 1.00 93.56 179 LEU A C 1
ATOM 1426 O O . LEU A 1 179 ? 15.975 5.360 -9.484 1.00 93.56 179 LEU A O 1
ATOM 1430 N N . GLU A 1 180 ? 16.142 7.595 -9.715 1.00 95.19 180 GLU A N 1
ATOM 1431 C CA . GLU A 1 180 ? 17.293 7.614 -10.627 1.00 95.19 180 GLU A CA 1
ATOM 1432 C C . GLU A 1 180 ? 18.516 6.933 -10.007 1.00 95.19 180 GLU A C 1
ATOM 1434 O O . GLU A 1 180 ? 19.188 6.133 -10.653 1.00 95.19 180 GLU A O 1
ATOM 1439 N N . LYS A 1 181 ? 18.781 7.179 -8.721 1.00 91.75 181 LYS A N 1
ATOM 1440 C CA . LYS A 1 181 ? 19.870 6.522 -7.992 1.00 91.75 181 LYS A CA 1
ATOM 1441 C C . LYS A 1 181 ? 19.662 5.009 -7.859 1.00 91.75 181 LYS A C 1
ATOM 1443 O O . LYS A 1 181 ? 20.631 4.256 -7.930 1.00 91.75 181 LYS A O 1
ATOM 1448 N N . ARG A 1 182 ? 18.427 4.560 -7.611 1.00 87.75 182 ARG A N 1
ATOM 1449 C CA . ARG A 1 182 ? 18.100 3.146 -7.331 1.00 87.75 182 ARG A CA 1
ATOM 1450 C C . ARG A 1 182 ? 17.933 2.300 -8.590 1.00 87.75 182 ARG A C 1
ATOM 1452 O O . ARG A 1 182 ? 18.255 1.117 -8.567 1.00 87.75 182 ARG A O 1
ATOM 1459 N N . ALA A 1 183 ? 17.408 2.888 -9.659 1.00 89.81 183 ALA A N 1
ATOM 1460 C CA . ALA A 1 183 ? 17.115 2.215 -10.919 1.00 89.81 183 ALA A CA 1
ATOM 1461 C C . ALA A 1 183 ? 17.589 3.074 -12.105 1.00 89.81 183 ALA A C 1
ATOM 1463 O O . ALA A 1 183 ? 16.770 3.499 -12.912 1.00 89.81 183 ALA A O 1
ATOM 1464 N N . PRO A 1 184 ? 18.900 3.338 -12.251 1.00 91.25 184 PRO A N 1
ATOM 1465 C CA . PRO A 1 184 ? 19.422 4.336 -13.195 1.00 91.25 184 PRO A CA 1
ATOM 1466 C C . PRO A 1 184 ? 19.072 4.078 -14.666 1.00 91.25 184 PRO A C 1
ATOM 1468 O O . PRO A 1 184 ? 19.104 5.004 -15.470 1.00 91.25 184 PRO A O 1
ATOM 1471 N N . VAL A 1 185 ? 18.730 2.837 -15.021 1.00 90.94 185 VAL A N 1
ATOM 1472 C CA . VAL A 1 185 ? 18.291 2.461 -16.372 1.00 90.94 185 VAL A CA 1
ATOM 1473 C C . VAL A 1 185 ? 16.766 2.529 -16.499 1.00 90.94 185 VAL A C 1
ATOM 1475 O O . VAL A 1 185 ? 16.252 3.132 -17.436 1.00 90.94 185 VAL A O 1
ATOM 1478 N N . ASP A 1 186 ? 16.041 1.966 -15.530 1.00 91.12 186 ASP A N 1
ATOM 1479 C CA . ASP A 1 186 ? 14.589 1.759 -15.624 1.00 91.12 186 ASP A CA 1
ATOM 1480 C C . ASP A 1 186 ? 13.754 2.872 -14.969 1.00 91.12 186 ASP A C 1
ATOM 1482 O O . ASP A 1 186 ? 12.524 2.851 -15.056 1.00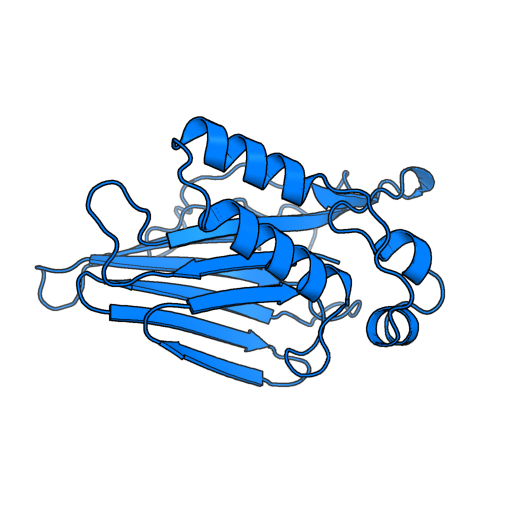 91.12 186 ASP A O 1
ATOM 1486 N N . TYR A 1 187 ? 14.387 3.857 -14.319 1.00 93.62 187 TYR A N 1
ATOM 1487 C CA . TYR A 1 187 ? 13.708 4.929 -13.582 1.00 93.62 187 TYR A CA 1
ATOM 1488 C C . TYR A 1 187 ? 12.572 5.609 -14.364 1.00 93.62 187 TYR A C 1
ATOM 1490 O O . TYR A 1 187 ? 11.528 5.853 -13.748 1.00 93.62 187 TYR A O 1
ATOM 1498 N N . PRO A 1 188 ? 12.665 5.865 -15.692 1.00 94.12 188 PRO A N 1
ATOM 1499 C CA . PRO A 1 188 ? 11.581 6.536 -16.396 1.00 94.12 188 PRO A CA 1
ATOM 1500 C C . PRO A 1 188 ? 10.302 5.695 -16.424 1.00 94.12 188 PRO A C 1
ATOM 1502 O O . PRO A 1 188 ? 9.204 6.239 -16.322 1.00 94.12 188 PRO A O 1
ATOM 1505 N N . LEU A 1 189 ? 10.449 4.368 -16.488 1.00 94.38 189 LEU A N 1
ATOM 1506 C CA . LEU A 1 189 ? 9.355 3.398 -16.562 1.00 94.38 189 LEU A CA 1
ATOM 1507 C C . LEU A 1 189 ? 8.716 3.107 -15.193 1.00 94.38 189 LEU A C 1
ATOM 1509 O O . LEU A 1 189 ? 7.611 2.574 -15.127 1.00 94.38 189 LEU A O 1
ATOM 1513 N N . LEU A 1 190 ? 9.404 3.443 -14.098 1.00 94.25 190 LEU A N 1
ATOM 1514 C 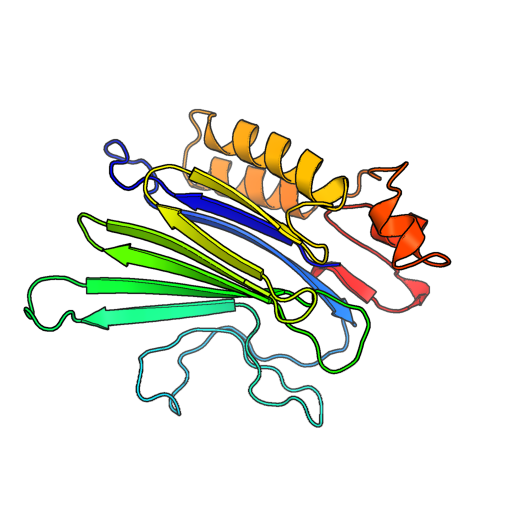CA . LEU A 1 190 ? 9.005 3.116 -12.723 1.00 94.25 190 LEU A CA 1
ATOM 1515 C C . LEU A 1 190 ? 8.411 4.304 -11.947 1.00 94.25 190 LEU A C 1
ATOM 1517 O O . LEU A 1 190 ? 8.036 4.147 -10.778 1.00 94.25 190 LEU A O 1
ATOM 1521 N N . SER A 1 191 ? 8.349 5.475 -12.585 1.00 95.69 191 SER A N 1
ATOM 1522 C CA . SER A 1 191 ? 8.044 6.776 -11.974 1.00 95.69 191 SER A CA 1
ATOM 1523 C C . SER A 1 191 ? 6.556 7.049 -11.729 1.00 95.69 191 SER A C 1
ATOM 1525 O O . SER A 1 191 ? 6.222 8.069 -11.130 1.00 95.69 191 SER A O 1
ATOM 1527 N N . SER A 1 192 ? 5.660 6.155 -12.149 1.00 96.88 192 SER A N 1
ATOM 1528 C CA . SER A 1 192 ? 4.217 6.246 -11.907 1.00 96.88 192 SER A CA 1
ATOM 1529 C C . SER A 1 192 ? 3.766 5.394 -10.719 1.00 96.88 192 SER A C 1
ATOM 1531 O O . SER A 1 192 ? 4.447 4.445 -10.307 1.00 96.88 192 SER A O 1
ATOM 1533 N N . ILE A 1 193 ? 2.596 5.729 -10.163 1.00 96.81 193 ILE A N 1
ATOM 1534 C CA . ILE A 1 193 ? 1.922 4.890 -9.161 1.00 96.81 193 ILE A CA 1
ATOM 1535 C C . ILE A 1 193 ? 1.570 3.550 -9.808 1.00 96.81 193 ILE A C 1
ATOM 1537 O O . ILE A 1 193 ? 2.025 2.516 -9.331 1.00 96.81 193 ILE A O 1
ATOM 1541 N N . PHE A 1 194 ? 0.851 3.576 -10.932 1.00 97.19 194 PHE A N 1
ATOM 1542 C CA . PHE A 1 194 ? 0.570 2.406 -11.755 1.00 97.19 194 PHE A CA 1
ATOM 1543 C C . PHE A 1 194 ? 1.678 2.203 -12.792 1.00 97.19 194 PHE A C 1
ATOM 1545 O O . PHE A 1 194 ? 1.706 2.857 -13.842 1.00 97.19 194 PHE A O 1
ATOM 1552 N N . VAL A 1 195 ? 2.604 1.296 -12.502 1.00 95.62 195 VAL A N 1
ATOM 1553 C CA . VAL A 1 195 ? 3.691 0.898 -13.400 1.00 95.62 195 VAL A CA 1
ATOM 1554 C C . VAL A 1 195 ? 3.162 -0.069 -14.454 1.00 95.62 195 VAL A C 1
ATOM 1556 O O . VAL A 1 195 ? 2.448 -1.025 -14.147 1.00 95.62 195 VAL A O 1
ATOM 1559 N N . LYS A 1 196 ? 3.546 0.147 -15.714 1.00 94.56 196 LYS A N 1
ATOM 1560 C CA . LYS A 1 196 ? 3.206 -0.749 -16.823 1.00 94.56 196 LYS A CA 1
ATOM 1561 C C . LYS A 1 196 ? 4.375 -0.867 -17.797 1.00 94.56 196 LYS A C 1
ATOM 1563 O O . LYS A 1 196 ? 4.622 0.049 -18.575 1.00 94.56 196 LYS A O 1
ATOM 1568 N N . ILE A 1 197 ? 5.055 -2.010 -17.775 1.00 93.62 197 ILE A N 1
ATOM 1569 C CA . ILE A 1 197 ? 6.184 -2.340 -18.652 1.00 93.62 197 ILE A CA 1
ATOM 1570 C C . ILE A 1 197 ? 5.794 -3.580 -19.463 1.00 93.62 197 ILE A C 1
ATOM 1572 O O . ILE A 1 197 ? 6.127 -4.714 -19.121 1.00 93.62 197 ILE A O 1
ATOM 1576 N N . GLU A 1 198 ? 5.010 -3.364 -20.523 1.00 88.75 198 GLU A N 1
ATOM 1577 C CA . GLU A 1 198 ? 4.384 -4.448 -21.299 1.00 88.75 198 GLU A CA 1
ATOM 1578 C C . GLU A 1 198 ? 5.400 -5.423 -21.901 1.00 88.75 198 GLU A C 1
ATOM 1580 O O . GLU A 1 198 ? 5.178 -6.630 -21.870 1.00 88.75 198 GLU A O 1
ATOM 1585 N N . GLN A 1 199 ? 6.520 -4.900 -22.403 1.00 89.81 199 GLN A N 1
ATOM 1586 C CA . GLN A 1 199 ? 7.576 -5.675 -23.066 1.00 89.81 199 GLN A CA 1
ATOM 1587 C C . GLN A 1 199 ? 8.207 -6.719 -22.132 1.00 89.81 199 GLN A C 1
ATOM 1589 O O . GLN A 1 199 ? 8.535 -7.815 -22.573 1.00 89.81 199 GLN A O 1
ATOM 1594 N N . GLU A 1 200 ? 8.285 -6.407 -20.838 1.00 88.38 200 GLU A N 1
ATOM 1595 C CA . GLU A 1 200 ? 8.869 -7.270 -19.804 1.00 88.38 200 GLU A CA 1
ATOM 1596 C C . GLU A 1 200 ? 7.809 -8.089 -19.046 1.00 88.38 200 GLU A C 1
ATOM 1598 O O . GLU A 1 200 ? 8.129 -8.870 -18.146 1.00 88.38 200 GLU A O 1
ATOM 1603 N N . GLY A 1 201 ? 6.521 -7.903 -19.367 1.00 93.25 201 GLY A N 1
ATOM 1604 C CA . GLY A 1 201 ? 5.418 -8.509 -18.621 1.00 93.25 201 GLY A CA 1
ATOM 1605 C C . GLY A 1 201 ? 5.431 -8.135 -17.133 1.00 93.25 201 GLY A C 1
ATOM 1606 O O . GLY A 1 201 ? 5.088 -8.968 -16.289 1.00 93.25 201 GLY A O 1
ATOM 1607 N N . TYR A 1 202 ? 5.861 -6.911 -16.816 1.00 93.50 202 TYR A N 1
ATOM 1608 C CA . TYR A 1 202 ? 6.026 -6.400 -15.456 1.00 93.50 202 TYR A CA 1
ATOM 1609 C C . TYR A 1 202 ? 5.160 -5.161 -15.227 1.00 93.50 202 TYR A C 1
ATOM 1611 O O . TYR A 1 202 ? 5.068 -4.274 -16.079 1.00 93.50 202 TYR A O 1
ATOM 1619 N N . GLY A 1 203 ? 4.563 -5.057 -14.045 1.00 93.50 203 GLY A N 1
ATOM 1620 C CA . GLY A 1 203 ? 3.899 -3.835 -13.617 1.00 93.50 203 GLY A CA 1
ATOM 1621 C C . GLY A 1 203 ? 2.988 -4.044 -12.423 1.00 93.50 203 GLY A C 1
ATOM 1622 O O . GLY A 1 203 ? 3.063 -5.058 -11.729 1.00 93.50 203 GLY A O 1
ATOM 1623 N N . THR A 1 204 ? 2.126 -3.066 -12.190 1.00 93.06 204 THR A N 1
ATOM 1624 C CA . THR A 1 204 ? 1.199 -3.065 -11.065 1.00 93.06 204 THR A CA 1
ATOM 1625 C C . THR A 1 204 ? 0.103 -4.116 -11.243 1.00 93.06 204 THR A C 1
ATOM 1627 O O . THR A 1 204 ? -0.538 -4.169 -12.298 1.00 93.06 204 THR A O 1
ATOM 1630 N N . ARG A 1 205 ? -0.100 -4.939 -10.210 1.00 85.56 205 ARG A N 1
ATOM 1631 C CA . ARG A 1 205 ? -1.206 -5.895 -10.056 1.00 85.56 205 ARG A CA 1
ATOM 1632 C C . ARG A 1 205 ? -2.198 -5.429 -9.003 1.00 85.56 205 ARG A C 1
ATOM 1634 O O . ARG A 1 205 ? -1.747 -4.803 -8.015 1.00 85.56 205 ARG A O 1
#

Foldseek 3Di:
DKKKKKWAALDDDVQADRIDIFIWDWWQPPFDKAAWDFDPPDPFGKTFIFGPHPPRTGDGQWIWTWDQDPVNPKIKIKIWGWAQLAPDPDWIKIWIWIHINRWTWIWIATVVVGDTDIDTHTDIDMDHSHDPVQGWQQRVVLSVQLVVLSPDPDHPVSSVVSSVVSQQWPDFRPPTVRLCVRPVPCSRQVRHSWGDDPVRSITID

Solvent-accessible surface area (backbone atoms only — not comparable to full-atom values): 11266 Å² total; per-residue (Å²): 98,32,41,39,39,39,38,35,29,57,78,48,60,94,92,52,64,48,64,48,78,54,72,48,42,47,41,53,71,83,58,48,63,44,75,70,38,76,45,85,88,47,99,54,63,35,37,31,33,33,32,56,37,91,96,47,60,71,42,58,51,44,38,38,32,64,43,76,38,98,82,76,80,48,56,36,40,39,36,39,37,56,37,61,30,42,102,52,100,83,40,50,22,42,39,34,40,41,39,39,84,88,44,33,39,38,39,38,41,29,67,64,67,76,41,81,47,79,46,72,48,70,48,76,50,59,47,44,46,41,53,89,93,54,56,40,44,37,41,56,56,48,38,53,53,49,54,56,57,73,73,47,98,57,57,72,71,56,45,52,50,51,53,52,49,55,59,59,31,61,62,69,34,73,88,33,72,58,40,40,71,76,32,74,83,54,28,82,64,48,26,16,61,27,27,72,39,76,94,75,44,31,26,52,98

Sequence (205 aa):
MCILFTHVDPNPNEGDYRLIVATNRDEFYRRPALDARRCDEAELFVIGGKDMEPGREGGMWFGFSTKEMKDGKRKKHCIATLLNITGEKAVHADVTVELSKDEANTFHHSNTPTIDSVYSGKQTLAFGNSPTYSPLRKVMEGRNKFEEIINRDLHNDELVEELLKLLKDKSSHLPDPELEKRAPVDYPLLSSIFVKIEQEGYGTR

Radius of gyration: 17.27 Å; Cα contacts (8 Å, |Δi|>4): 419; chains: 1; bounding box: 40×38×52 Å

Secondary structure (DSSP, 8-state):
--EEEEEE-SSPPTTS-SEEEEEE-EEETT--EEEEEEETT-SS-EEEEEE-STT-TT--SEEEEEEE-TTSS-EEEEEEEEE--SSSTT--EEEEEEE-SS-EEEEEEEETTEEEEEEESSEEEEEESB-TTS--HHHHHHHHHHHHHHTS---HHHHHHHHHHHHT--------HHHHHH-TTTHHHH-SSS-EEGGGTEEE-

Nearest PDB structures (foldseek):
  3msw-assembly1_A  TM=3.142E-01  e=3.462E+00  Bacteroides fragilis NCTC 9343
  6w0p-assembly1_B  TM=2.170E-01  e=1.401E+00  gut metagenome

Mean predicted aligned error: 5.32 Å